Protein AF-A0A315A2B3-F1 (afdb_monomer_lite)

Structure (mmCIF, N/CA/C/O backbone):
data_AF-A0A315A2B3-F1
#
_entry.id   AF-A0A315A2B3-F1
#
loop_
_atom_site.group_PDB
_atom_site.id
_atom_site.type_symbol
_atom_site.label_atom_id
_atom_site.label_alt_id
_atom_site.label_comp_id
_atom_site.label_asym_id
_atom_site.label_entity_id
_atom_site.label_seq_id
_atom_site.pdbx_PDB_ins_code
_atom_site.Cartn_x
_atom_site.Cartn_y
_atom_site.Cartn_z
_atom_site.occupancy
_atom_site.B_iso_or_equiv
_atom_site.auth_seq_id
_atom_site.auth_comp_id
_atom_site.auth_asym_id
_atom_site.auth_atom_id
_atom_site.pdbx_PDB_model_num
ATOM 1 N N . MET A 1 1 ? -5.021 4.510 18.903 1.00 95.44 1 MET A N 1
ATOM 2 C CA . MET A 1 1 ? -5.046 4.986 17.506 1.00 95.44 1 MET A CA 1
ATOM 3 C C . MET A 1 1 ? -4.823 3.877 16.480 1.00 95.44 1 MET A C 1
ATOM 5 O O . MET A 1 1 ? -5.734 3.640 15.708 1.00 95.44 1 MET A O 1
ATOM 9 N N . GLY A 1 2 ? -3.698 3.144 16.467 1.00 96.75 2 GLY A N 1
ATOM 10 C CA . GLY A 1 2 ? -3.458 2.101 15.443 1.00 96.75 2 GLY A CA 1
ATOM 11 C C . GLY A 1 2 ? -4.586 1.063 15.303 1.00 96.75 2 GLY A C 1
ATOM 12 O O . GLY A 1 2 ? -5.066 0.828 14.201 1.00 96.75 2 GLY A O 1
ATOM 13 N N . LYS A 1 3 ? -5.098 0.528 16.422 1.00 97.50 3 LYS A N 1
ATOM 14 C CA . LYS A 1 3 ? -6.270 -0.370 16.421 1.00 97.50 3 LYS A CA 1
ATOM 15 C C . LYS A 1 3 ? -7.519 0.284 15.813 1.00 97.50 3 LYS A C 1
ATOM 17 O O . LYS A 1 3 ? -8.198 -0.330 15.008 1.00 97.50 3 LYS A O 1
ATOM 22 N N . THR A 1 4 ? -7.767 1.552 16.125 1.00 98.31 4 THR A N 1
ATOM 23 C CA . THR A 1 4 ? -8.877 2.326 15.553 1.00 98.31 4 THR A CA 1
ATOM 24 C C . THR A 1 4 ? -8.781 2.421 14.027 1.00 98.31 4 THR A C 1
ATOM 26 O O . THR A 1 4 ? -9.793 2.292 13.346 1.00 98.31 4 THR A O 1
ATOM 29 N N . LEU A 1 5 ? -7.576 2.603 13.471 1.00 98.50 5 LEU A N 1
ATOM 30 C CA . LEU A 1 5 ? -7.362 2.598 12.017 1.00 98.50 5 LEU A CA 1
ATOM 31 C C . LEU A 1 5 ? -7.690 1.227 11.407 1.00 98.50 5 LEU A C 1
ATOM 33 O O . LEU A 1 5 ? -8.348 1.158 10.370 1.00 98.50 5 LEU A O 1
ATOM 37 N N . VAL A 1 6 ? -7.284 0.140 12.073 1.00 98.62 6 VAL A N 1
ATOM 38 C CA . VAL A 1 6 ? -7.628 -1.233 11.668 1.00 98.62 6 VAL A CA 1
ATOM 39 C C . VAL A 1 6 ? -9.139 -1.427 11.668 1.00 98.62 6 VAL A C 1
ATOM 41 O O . VAL A 1 6 ? -9.691 -1.866 10.662 1.00 98.62 6 VAL A O 1
ATOM 44 N N . ASP A 1 7 ? -9.819 -1.049 12.749 1.00 98.44 7 ASP A N 1
ATOM 45 C CA . ASP A 1 7 ? -11.271 -1.185 12.869 1.00 98.44 7 ASP A CA 1
ATOM 46 C C . ASP A 1 7 ? -11.988 -0.402 11.757 1.00 98.44 7 ASP A C 1
ATOM 48 O O . ASP A 1 7 ? -12.914 -0.913 11.130 1.00 98.44 7 ASP A O 1
ATOM 52 N N . ARG A 1 8 ? -11.509 0.801 11.414 1.00 98.44 8 ARG A N 1
ATOM 53 C CA . ARG A 1 8 ? -12.038 1.590 10.288 1.00 98.44 8 ARG A CA 1
ATOM 54 C C . ARG A 1 8 ? -11.830 0.924 8.935 1.00 98.44 8 ARG A C 1
ATOM 56 O O . ARG A 1 8 ? -12.748 0.943 8.118 1.00 98.44 8 ARG A O 1
ATOM 63 N N . MET A 1 9 ? -10.679 0.301 8.699 1.00 98.38 9 MET A N 1
ATOM 64 C CA . MET A 1 9 ? -10.471 -0.505 7.492 1.00 98.38 9 MET A CA 1
ATOM 65 C C . MET A 1 9 ? -11.425 -1.704 7.449 1.00 98.38 9 MET A C 1
ATOM 67 O O . MET A 1 9 ? -12.025 -1.970 6.409 1.00 98.38 9 MET A O 1
ATOM 71 N N . ARG A 1 10 ? -11.635 -2.374 8.588 1.00 97.88 10 ARG A N 1
ATOM 72 C CA . ARG A 1 10 ? -12.549 -3.521 8.717 1.00 97.88 10 ARG A CA 1
ATOM 73 C C . ARG A 1 10 ? -14.023 -3.146 8.546 1.00 97.88 10 ARG A C 1
ATOM 75 O O . ARG A 1 10 ? -14.790 -3.951 8.028 1.00 97.88 10 ARG A O 1
ATOM 82 N N . MET A 1 11 ? -14.414 -1.926 8.915 1.00 97.69 11 MET A N 1
ATOM 83 C CA . MET A 1 11 ? -15.755 -1.395 8.636 1.00 97.69 11 MET A CA 1
ATOM 84 C C . MET A 1 11 ? -15.996 -1.161 7.143 1.00 97.69 11 MET A C 1
ATOM 86 O O . MET A 1 11 ? -17.133 -1.252 6.690 1.00 97.69 11 MET A O 1
ATOM 90 N N . LYS A 1 12 ? -14.944 -0.858 6.373 1.00 96.94 12 LYS A N 1
ATOM 91 C CA . LYS A 1 12 ? -15.052 -0.687 4.920 1.00 96.94 12 LYS A CA 1
ATOM 92 C C . LYS A 1 12 ? -15.105 -2.029 4.190 1.00 96.94 12 LYS A C 1
ATOM 94 O O . LYS A 1 12 ? -15.864 -2.168 3.240 1.00 96.94 12 LYS A O 1
ATOM 99 N N . SER A 1 13 ? -14.320 -3.009 4.634 1.00 96.25 13 SER A N 1
ATOM 100 C CA . SER A 1 13 ? -14.339 -4.365 4.084 1.00 96.25 13 SER A CA 1
ATOM 101 C C . SER A 1 13 ? -13.890 -5.398 5.107 1.00 96.25 13 SER A C 1
ATOM 103 O O . SER A 1 13 ? -12.933 -5.184 5.853 1.00 96.25 13 SER A O 1
ATOM 105 N N . LYS A 1 14 ? -14.520 -6.580 5.064 1.00 92.25 14 LYS A N 1
ATOM 106 C CA . LYS A 1 14 ? -14.113 -7.739 5.869 1.00 92.25 14 LYS A CA 1
ATOM 107 C C . LYS A 1 14 ? -12.637 -8.078 5.664 1.00 92.25 14 LYS A C 1
ATOM 109 O O . LYS A 1 14 ? -11.975 -8.415 6.642 1.00 92.25 14 LYS A O 1
ATOM 114 N N . HIS A 1 15 ? -12.133 -7.956 4.433 1.00 92.56 15 HIS A N 1
ATOM 115 C CA . HIS A 1 15 ? -10.738 -8.214 4.072 1.00 92.56 15 HIS A CA 1
ATOM 116 C C . HIS A 1 15 ? -10.098 -6.997 3.395 1.00 92.56 15 HIS A C 1
ATOM 118 O O . HIS A 1 15 ? -10.711 -6.361 2.535 1.00 92.56 15 HIS A O 1
ATOM 124 N N . PHE A 1 16 ? -8.859 -6.677 3.761 1.00 97.19 16 PHE A N 1
ATOM 125 C CA . PHE A 1 16 ? -8.099 -5.582 3.170 1.00 97.19 16 PHE A CA 1
ATOM 126 C C . PHE A 1 16 ? -6.609 -5.914 3.078 1.00 97.19 16 PHE A C 1
ATOM 128 O O . PHE A 1 16 ? -6.062 -6.748 3.809 1.00 97.19 16 PHE A O 1
ATOM 135 N N . ILE A 1 17 ? -5.949 -5.220 2.161 1.00 97.12 17 ILE A N 1
ATOM 136 C CA . ILE A 1 17 ? -4.525 -5.359 1.887 1.00 97.12 17 ILE A CA 1
ATOM 137 C C . ILE A 1 17 ? -3.795 -4.142 2.434 1.00 97.12 17 ILE A C 1
ATOM 139 O O . ILE A 1 17 ? -4.262 -3.022 2.248 1.00 97.12 17 ILE A O 1
ATOM 143 N N . ALA A 1 18 ? -2.642 -4.346 3.068 1.00 98.38 18 ALA A N 1
ATOM 144 C CA . ALA A 1 18 ? -1.745 -3.257 3.435 1.00 98.38 18 ALA A CA 1
ATOM 145 C C . ALA A 1 18 ? -0.481 -3.271 2.572 1.00 98.38 18 ALA A C 1
ATOM 147 O O . ALA A 1 18 ? 0.241 -4.266 2.514 1.00 98.38 18 ALA A O 1
ATOM 148 N N . LEU A 1 19 ? -0.196 -2.142 1.934 1.00 98.19 19 LEU A N 1
ATOM 149 C CA . LEU A 1 19 ? 1.011 -1.883 1.167 1.00 98.19 19 LEU A CA 1
ATOM 150 C C . LEU A 1 19 ? 1.902 -0.911 1.940 1.00 98.19 19 LEU A C 1
ATOM 152 O O . LEU A 1 19 ? 1.549 0.250 2.114 1.00 98.19 19 LEU A O 1
ATOM 156 N N . HIS A 1 20 ? 3.086 -1.359 2.342 1.00 97.44 20 HIS A N 1
ATOM 157 C CA . HIS A 1 20 ? 4.167 -0.469 2.745 1.00 97.44 20 HIS A CA 1
ATOM 158 C C . HIS A 1 20 ? 4.903 0.027 1.497 1.0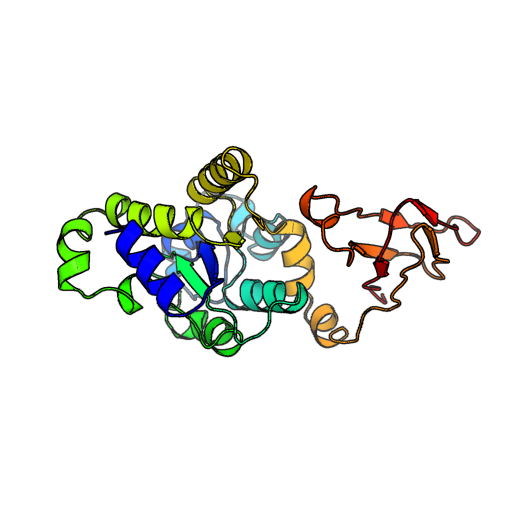0 97.44 20 HIS A C 1
ATOM 160 O O . HIS A 1 20 ? 5.692 -0.706 0.883 1.00 97.44 20 HIS A O 1
ATOM 166 N N . LEU A 1 21 ? 4.600 1.264 1.113 1.00 96.19 21 LEU A N 1
ATOM 167 C CA . LEU A 1 21 ? 5.145 1.937 -0.056 1.00 96.19 21 LEU A CA 1
ATOM 168 C C . LEU A 1 21 ? 6.291 2.853 0.385 1.00 96.19 21 LEU A C 1
ATOM 170 O O . LEU A 1 21 ? 6.084 4.005 0.755 1.00 96.19 21 LEU A O 1
ATOM 174 N N . ARG A 1 22 ? 7.514 2.324 0.319 1.00 92.81 22 ARG A N 1
ATOM 175 C CA . ARG A 1 22 ? 8.744 3.092 0.495 1.00 92.81 22 ARG A CA 1
ATOM 176 C C . ARG A 1 22 ? 9.161 3.681 -0.853 1.00 92.81 22 ARG A C 1
ATOM 178 O O . ARG A 1 22 ? 9.871 3.034 -1.627 1.00 92.81 22 ARG A O 1
ATOM 185 N N . PHE A 1 23 ? 8.639 4.859 -1.160 1.00 92.06 23 PHE A N 1
ATOM 186 C CA . PHE A 1 23 ? 8.918 5.606 -2.389 1.00 92.06 23 PHE A CA 1
ATOM 187 C C . PHE A 1 23 ? 9.119 7.098 -2.083 1.00 92.06 23 PHE A C 1
ATOM 189 O O . PHE A 1 23 ? 8.664 7.969 -2.814 1.00 92.06 23 PHE A O 1
ATOM 196 N N . GLU A 1 24 ? 9.749 7.392 -0.949 1.00 90.00 24 GLU A N 1
ATOM 197 C CA . GLU A 1 24 ? 10.039 8.743 -0.478 1.00 90.00 24 GLU A CA 1
ATOM 198 C C . GLU A 1 24 ? 11.334 9.302 -1.104 1.00 90.00 24 GLU A C 1
ATOM 200 O O . GLU A 1 24 ? 12.243 8.528 -1.439 1.00 90.00 24 GLU A O 1
ATOM 205 N N . PRO A 1 25 ? 11.464 10.637 -1.250 1.00 85.06 25 PRO A N 1
ATOM 206 C CA . PRO A 1 25 ? 12.627 11.260 -1.884 1.00 85.06 25 PRO A CA 1
ATOM 207 C C . PRO A 1 25 ? 13.975 10.891 -1.248 1.00 85.06 25 PRO A C 1
ATOM 209 O O . PRO A 1 25 ? 14.963 10.736 -1.962 1.00 85.06 25 PRO A O 1
ATOM 212 N N . ASP A 1 26 ? 14.024 10.736 0.079 1.00 82.25 26 ASP A N 1
ATOM 213 C CA . ASP A 1 26 ? 15.232 10.323 0.803 1.00 82.25 26 ASP A CA 1
ATOM 214 C C . ASP A 1 26 ? 15.672 8.922 0.369 1.00 82.25 26 ASP A C 1
ATOM 216 O O . ASP A 1 26 ? 16.829 8.715 0.013 1.00 82.25 26 ASP A O 1
ATOM 220 N N . MET A 1 27 ? 14.737 7.971 0.320 1.00 83.25 27 MET A N 1
ATOM 221 C CA . MET A 1 27 ? 15.006 6.608 -0.124 1.00 83.25 27 MET A CA 1
ATOM 222 C C . MET A 1 27 ? 15.552 6.614 -1.555 1.00 83.25 27 MET A C 1
ATOM 224 O O . MET A 1 27 ? 16.582 5.997 -1.831 1.00 83.25 27 MET A O 1
ATOM 228 N N . LEU A 1 28 ? 14.886 7.327 -2.467 1.00 82.38 28 LEU A N 1
ATOM 229 C CA . LEU A 1 28 ? 15.294 7.364 -3.871 1.00 82.38 28 LEU A CA 1
ATOM 230 C C . LEU A 1 28 ? 16.713 7.922 -4.028 1.00 82.38 28 LEU A C 1
ATOM 232 O O . LEU A 1 28 ? 17.537 7.285 -4.689 1.00 82.38 28 LEU A O 1
ATOM 236 N N . ALA A 1 29 ? 17.029 9.008 -3.320 1.00 78.69 29 ALA A N 1
ATOM 237 C CA . ALA A 1 29 ? 18.363 9.602 -3.290 1.00 78.69 29 ALA A CA 1
ATOM 238 C C . ALA A 1 29 ? 19.443 8.642 -2.749 1.00 78.69 29 ALA A C 1
ATOM 240 O O . ALA A 1 29 ? 20.535 8.569 -3.311 1.00 78.69 29 ALA A O 1
ATOM 241 N N . PHE A 1 30 ? 19.146 7.858 -1.703 1.00 74.81 30 PHE A N 1
ATOM 242 C CA . PHE A 1 30 ? 20.074 6.843 -1.176 1.00 74.81 30 PHE A CA 1
ATOM 243 C C . PHE A 1 30 ? 20.252 5.642 -2.107 1.00 74.81 30 PHE A C 1
ATOM 245 O O . PHE A 1 30 ? 21.312 5.020 -2.122 1.00 74.81 30 PHE A O 1
ATOM 252 N N . SER A 1 31 ? 19.212 5.279 -2.854 1.00 73.25 31 SER A N 1
ATOM 253 C CA . SER A 1 31 ? 19.250 4.108 -3.729 1.00 73.25 31 SER A CA 1
ATOM 254 C C . SER A 1 31 ? 20.009 4.340 -5.036 1.00 73.25 31 SER A C 1
ATOM 256 O O . SER A 1 31 ? 20.425 3.360 -5.646 1.00 73.25 31 SER A O 1
ATOM 258 N N . GLY A 1 32 ? 20.205 5.597 -5.457 1.00 72.56 32 GLY A N 1
ATOM 259 C CA . GLY A 1 32 ? 20.800 5.936 -6.758 1.00 72.56 32 GLY A CA 1
ATOM 260 C C . GLY A 1 32 ? 19.886 5.610 -7.946 1.00 72.56 32 GLY A C 1
ATOM 261 O O . GLY A 1 32 ? 20.358 5.406 -9.062 1.00 72.56 32 GLY A O 1
ATOM 262 N N . CYS A 1 33 ? 18.580 5.493 -7.699 1.00 76.50 33 CYS A N 1
ATOM 263 C CA . CYS A 1 33 ? 17.586 5.160 -8.711 1.00 76.50 33 CYS A CA 1
ATOM 264 C C . CYS A 1 33 ? 17.006 6.425 -9.336 1.00 76.50 33 CYS A C 1
ATOM 266 O O . CYS A 1 33 ? 16.528 7.303 -8.619 1.00 76.50 33 CYS A O 1
ATOM 268 N N . ASP A 1 34 ? 16.988 6.477 -10.667 1.00 75.25 34 ASP A N 1
ATOM 269 C CA . ASP A 1 34 ? 16.324 7.539 -11.417 1.00 75.25 34 ASP A CA 1
ATOM 270 C C . ASP A 1 34 ? 14.953 7.057 -11.904 1.00 75.25 34 ASP A C 1
ATOM 272 O O . ASP A 1 34 ? 14.828 5.996 -12.518 1.00 75.25 34 ASP A O 1
ATOM 276 N N . PHE A 1 35 ? 13.925 7.839 -11.592 1.00 74.31 35 PHE A N 1
ATOM 277 C CA . PHE A 1 35 ? 12.532 7.600 -11.962 1.00 74.31 35 PHE A CA 1
ATOM 278 C C . PHE A 1 35 ? 11.953 8.766 -12.780 1.00 74.31 35 PHE A C 1
ATOM 280 O O . PHE A 1 35 ? 10.749 9.002 -12.752 1.00 74.31 35 PHE A O 1
ATOM 287 N N . GLY A 1 36 ? 12.804 9.507 -13.501 1.00 63.47 36 GLY A N 1
ATOM 288 C CA . GLY A 1 36 ? 12.380 10.626 -14.354 1.00 63.47 36 GLY A CA 1
ATOM 289 C C . GLY A 1 36 ? 12.214 11.937 -13.587 1.00 63.47 36 GLY A C 1
ATOM 290 O O . GLY A 1 36 ? 11.436 12.801 -13.979 1.00 63.47 36 GLY A O 1
ATOM 291 N N . GLY A 1 37 ? 12.937 12.078 -12.476 1.00 57.09 37 GLY A N 1
ATOM 292 C CA . GLY A 1 37 ? 12.695 13.112 -11.477 1.00 57.09 37 GLY A CA 1
ATOM 293 C C . GLY A 1 37 ? 13.391 14.462 -11.658 1.00 57.09 37 GLY A C 1
ATOM 294 O O . GLY A 1 37 ? 13.248 15.357 -10.818 1.00 57.09 37 GLY A O 1
ATOM 295 N N . GLY A 1 38 ? 14.176 14.602 -12.726 1.00 54.72 38 GLY A N 1
ATOM 296 C CA . GLY A 1 38 ? 14.970 15.798 -13.010 1.00 54.72 38 GLY A CA 1
ATOM 297 C C . GLY A 1 38 ? 16.143 16.029 -12.041 1.00 54.72 38 GLY A C 1
ATOM 298 O O . GLY A 1 38 ? 16.549 15.151 -11.279 1.00 54.72 38 GLY A O 1
ATOM 299 N N . GLU A 1 39 ? 16.712 17.240 -12.076 1.00 48.06 39 GLU A N 1
ATOM 300 C CA . GLU A 1 39 ? 17.921 17.630 -11.322 1.00 48.06 39 GLU A CA 1
ATOM 301 C C . GLU A 1 39 ? 17.755 17.601 -9.791 1.00 48.06 39 GLU A C 1
ATOM 303 O O . GLU A 1 39 ? 18.732 17.404 -9.073 1.00 48.06 39 GLU A O 1
ATOM 308 N N . LYS A 1 40 ? 16.519 17.688 -9.278 1.00 48.09 40 LYS A N 1
ATOM 309 C CA . LYS A 1 40 ? 16.226 17.720 -7.831 1.00 48.09 40 LYS A CA 1
ATOM 310 C C . LYS A 1 40 ? 16.620 16.442 -7.079 1.00 48.09 40 LYS A C 1
ATOM 312 O O . LYS A 1 40 ? 16.874 16.501 -5.878 1.00 48.09 40 LYS A O 1
ATOM 317 N N . ILE A 1 41 ? 16.650 15.287 -7.752 1.00 51.03 41 ILE A N 1
ATOM 318 C CA . ILE A 1 41 ? 17.166 14.043 -7.152 1.00 51.03 41 ILE A CA 1
ATOM 319 C C . ILE A 1 41 ? 18.693 14.005 -7.257 1.00 51.03 41 ILE A C 1
ATOM 321 O O . ILE A 1 41 ? 19.352 13.577 -6.311 1.00 51.03 41 ILE A O 1
ATOM 325 N N . LYS A 1 42 ? 19.265 14.497 -8.366 1.00 50.66 42 LYS A N 1
ATOM 326 C CA . LYS A 1 42 ? 20.717 14.493 -8.608 1.00 50.66 42 LYS A CA 1
ATOM 327 C C . LYS A 1 42 ? 21.477 15.266 -7.531 1.00 50.66 42 LYS A C 1
ATOM 329 O O . LYS A 1 42 ? 22.467 14.758 -7.030 1.00 50.66 42 LYS A O 1
ATOM 334 N N . GLU A 1 43 ? 20.951 16.410 -7.097 1.00 46.03 43 GLU A N 1
ATOM 335 C CA . GLU A 1 43 ? 21.567 17.262 -6.065 1.00 46.03 43 GLU A CA 1
ATOM 336 C C . GLU A 1 43 ? 21.593 16.622 -4.661 1.00 46.03 43 GLU A C 1
ATOM 338 O O . GLU A 1 43 ? 22.425 16.966 -3.827 1.00 46.03 43 GLU A O 1
ATOM 343 N N . ARG A 1 44 ? 20.701 15.657 -4.383 1.00 48.69 44 ARG A N 1
ATOM 344 C CA . ARG A 1 44 ? 20.650 14.919 -3.101 1.00 48.69 44 ARG A CA 1
ATOM 345 C C . ARG A 1 44 ? 21.205 13.499 -3.199 1.00 48.69 44 ARG A C 1
ATOM 347 O O . ARG A 1 44 ? 21.242 12.793 -2.191 1.00 48.69 44 ARG A O 1
ATOM 354 N N . THR A 1 45 ? 21.586 13.065 -4.398 1.00 52.16 45 THR A N 1
ATOM 355 C CA . THR A 1 45 ? 22.193 11.753 -4.618 1.00 52.16 45 THR A CA 1
ATOM 356 C C . THR A 1 45 ? 23.604 11.804 -4.054 1.00 52.16 45 THR A C 1
ATOM 358 O O . THR A 1 45 ? 24.379 12.689 -4.399 1.00 52.16 45 THR A O 1
ATOM 361 N N . TRP A 1 46 ? 23.944 10.877 -3.162 1.00 47.03 46 TRP A N 1
ATOM 362 C CA . TRP A 1 46 ? 25.287 10.823 -2.591 1.00 47.03 46 TRP A CA 1
ATOM 363 C C . TRP A 1 46 ? 26.307 10.574 -3.711 1.00 47.03 46 TRP A C 1
ATOM 365 O O . TRP A 1 46 ? 26.335 9.487 -4.289 1.00 47.03 46 TRP A O 1
ATOM 375 N N . GLU A 1 47 ? 27.151 11.573 -3.984 1.00 42.59 47 GLU A N 1
ATOM 376 C CA . GLU A 1 47 ? 28.158 11.623 -5.063 1.00 42.59 47 GLU A CA 1
ATOM 377 C C . GLU A 1 47 ? 29.223 10.504 -5.016 1.00 42.59 47 GLU A C 1
ATOM 379 O O . GLU A 1 47 ? 30.056 10.406 -5.909 1.00 42.59 47 GLU A O 1
ATOM 384 N N . ASN A 1 48 ? 29.191 9.609 -4.023 1.00 42.00 48 ASN A N 1
ATOM 385 C CA . ASN A 1 48 ? 30.283 8.676 -3.728 1.00 42.00 48 ASN A CA 1
ATOM 386 C C . ASN A 1 48 ? 29.950 7.189 -3.928 1.00 42.00 48 ASN A C 1
ATOM 388 O O . ASN A 1 48 ? 30.508 6.338 -3.236 1.00 42.00 48 ASN A O 1
ATOM 392 N N . SER A 1 49 ? 29.080 6.828 -4.873 1.00 45.47 49 SER A N 1
ATOM 393 C CA . SER A 1 49 ? 29.055 5.439 -5.353 1.00 45.47 49 SER A CA 1
ATOM 394 C C . SER A 1 49 ? 29.346 5.395 -6.846 1.00 45.47 49 SER A C 1
ATOM 396 O O . SER A 1 49 ? 28.590 5.932 -7.649 1.00 45.47 49 SER A O 1
ATOM 398 N N . GLU A 1 50 ? 30.418 4.704 -7.238 1.00 47.06 50 GLU A N 1
ATOM 399 C CA . GLU A 1 50 ? 30.757 4.397 -8.640 1.00 47.06 50 GLU A CA 1
ATOM 400 C C . GLU A 1 50 ? 29.588 3.716 -9.400 1.00 47.06 50 GLU A C 1
ATOM 402 O O . GLU A 1 50 ? 29.569 3.643 -10.627 1.00 47.06 50 GLU A O 1
ATOM 407 N N . GLU A 1 51 ? 28.569 3.241 -8.675 1.00 47.69 51 GLU A N 1
ATOM 408 C CA . GLU A 1 51 ? 27.336 2.640 -9.187 1.00 47.69 51 GLU A CA 1
ATOM 409 C C . GLU A 1 51 ? 26.239 3.655 -9.571 1.00 47.69 51 GLU A C 1
ATOM 411 O O . GLU A 1 51 ? 25.365 3.301 -10.365 1.00 47.69 51 GLU A O 1
ATOM 416 N N . ALA A 1 52 ? 26.300 4.908 -9.100 1.00 50.75 52 ALA A N 1
ATOM 417 C CA . ALA A 1 52 ? 25.362 5.980 -9.472 1.00 50.75 52 ALA A CA 1
ATOM 418 C C . ALA A 1 52 ? 25.501 6.425 -10.942 1.00 50.75 52 ALA A C 1
ATOM 420 O O . ALA A 1 52 ? 24.612 7.073 -11.488 1.00 50.75 52 ALA A O 1
ATOM 421 N N . SER A 1 53 ? 26.590 6.032 -11.613 1.00 56.19 53 SER A N 1
ATOM 422 C CA . SER A 1 53 ? 26.839 6.341 -13.026 1.00 56.19 53 SER A CA 1
ATOM 423 C C . SER A 1 53 ? 25.874 5.615 -13.986 1.00 56.19 53 SER A C 1
ATOM 425 O O . SER A 1 53 ? 25.749 6.001 -15.146 1.00 56.19 53 SER A O 1
ATOM 427 N N . ASN A 1 54 ? 25.154 4.577 -13.527 1.00 68.19 54 ASN A N 1
ATOM 428 C CA . ASN A 1 54 ? 24.183 3.849 -14.350 1.00 68.19 54 ASN A CA 1
ATOM 429 C C . ASN A 1 54 ? 22.917 3.453 -13.551 1.00 68.19 54 ASN A C 1
ATOM 431 O O . ASN A 1 54 ? 22.859 2.348 -12.995 1.00 68.19 54 ASN A O 1
ATOM 435 N N . PRO A 1 55 ? 21.877 4.310 -13.527 1.00 68.88 55 PRO A N 1
ATOM 436 C CA . PRO A 1 55 ? 20.615 4.056 -12.820 1.00 68.88 55 PRO A CA 1
ATOM 437 C C . PRO A 1 55 ? 19.930 2.743 -13.237 1.00 68.88 55 PRO A C 1
ATOM 439 O O . PRO A 1 55 ? 19.407 1.998 -12.403 1.00 68.88 55 PRO A O 1
ATOM 442 N N . ASP A 1 56 ? 20.025 2.383 -14.518 1.00 71.44 56 ASP A N 1
ATOM 443 C CA . ASP A 1 56 ? 19.499 1.124 -15.049 1.00 71.44 56 ASP A CA 1
ATOM 444 C C . ASP A 1 56 ? 20.218 -0.092 -14.465 1.00 71.44 56 ASP A C 1
ATOM 446 O O . ASP A 1 56 ? 19.615 -1.139 -14.210 1.00 71.44 56 ASP A O 1
ATOM 450 N N . LYS A 1 57 ? 21.530 0.011 -14.228 1.00 74.06 57 LYS A N 1
ATOM 451 C CA . LYS A 1 57 ? 22.297 -1.040 -13.551 1.00 74.06 57 LYS A CA 1
ATOM 452 C C . LYS A 1 57 ? 21.782 -1.220 -12.126 1.00 74.06 57 LYS A C 1
ATOM 454 O O . LYS A 1 57 ? 21.493 -2.356 -11.753 1.00 74.06 57 LYS A O 1
ATOM 459 N N . VAL A 1 58 ? 21.605 -0.148 -11.359 1.00 74.94 58 VAL A N 1
ATOM 460 C CA . VAL A 1 58 ? 21.082 -0.196 -9.979 1.00 74.94 58 VAL A CA 1
ATOM 461 C C . VAL A 1 58 ? 19.705 -0.869 -9.934 1.00 74.94 58 VAL A C 1
ATOM 463 O O . VAL A 1 58 ? 19.466 -1.787 -9.136 1.00 74.94 58 VAL A O 1
ATOM 466 N N . ARG A 1 59 ? 18.826 -0.490 -10.865 1.00 77.94 59 ARG A N 1
ATOM 467 C CA . ARG A 1 59 ? 17.484 -1.057 -11.028 1.00 77.94 59 ARG A CA 1
ATOM 468 C C . ARG A 1 59 ? 17.509 -2.545 -11.378 1.00 77.94 59 ARG A C 1
ATOM 470 O O . ARG A 1 59 ? 16.839 -3.344 -10.717 1.00 77.94 59 ARG A O 1
ATOM 477 N N . ARG A 1 60 ? 18.353 -2.963 -12.325 1.00 76.31 60 ARG A N 1
ATOM 478 C CA . ARG A 1 60 ? 18.559 -4.383 -12.689 1.00 76.31 60 ARG A CA 1
ATOM 479 C C . ARG A 1 60 ? 19.162 -5.232 -11.576 1.00 76.31 60 ARG A C 1
ATOM 481 O O . ARG A 1 60 ? 18.991 -6.445 -11.591 1.00 76.31 60 ARG A O 1
ATOM 488 N N . HIS A 1 61 ? 19.851 -4.631 -10.607 1.00 76.62 61 HIS A N 1
ATOM 489 C CA . HIS A 1 61 ? 20.348 -5.339 -9.422 1.00 76.62 61 HIS A CA 1
ATOM 490 C C . HIS A 1 61 ? 19.291 -5.461 -8.314 1.00 76.62 61 HIS A C 1
ATOM 492 O O . HIS A 1 61 ? 19.546 -6.114 -7.303 1.00 76.62 61 HIS A O 1
ATOM 498 N N . GLY A 1 62 ? 18.094 -4.893 -8.510 1.00 74.44 62 GLY A N 1
ATOM 499 C CA . GLY A 1 62 ? 16.992 -4.959 -7.552 1.00 74.44 62 GLY A CA 1
ATOM 500 C C . GLY A 1 62 ? 17.190 -4.068 -6.328 1.00 74.44 62 GLY A C 1
ATOM 501 O O . GLY A 1 62 ? 16.592 -4.340 -5.290 1.00 74.44 62 GLY A O 1
ATOM 502 N N . ARG A 1 63 ? 18.045 -3.041 -6.430 1.00 80.50 63 ARG A N 1
ATOM 503 C CA . ARG A 1 63 ? 18.240 -2.049 -5.361 1.00 80.50 63 ARG A CA 1
ATOM 504 C C . ARG A 1 63 ? 17.146 -0.983 -5.350 1.00 80.50 63 ARG A C 1
ATOM 506 O O . ARG A 1 63 ? 16.875 -0.408 -4.303 1.00 80.50 63 ARG A O 1
ATOM 513 N N . CYS A 1 64 ? 16.512 -0.754 -6.498 1.00 84.25 64 CYS A N 1
ATOM 514 C CA . CYS A 1 64 ? 15.405 0.182 -6.604 1.00 84.25 64 CYS A CA 1
ATOM 515 C C . CYS A 1 64 ? 14.105 -0.415 -6.060 1.00 84.25 64 CYS A C 1
ATOM 517 O O . CYS A 1 64 ? 13.817 -1.588 -6.322 1.00 84.25 64 CYS A O 1
ATOM 519 N N . PRO A 1 65 ? 13.287 0.390 -5.366 1.00 89.56 65 PRO A N 1
ATOM 520 C CA . PRO A 1 65 ? 11.924 0.013 -5.044 1.00 89.56 65 PRO A CA 1
ATOM 521 C C . PRO A 1 65 ? 11.112 -0.116 -6.338 1.00 89.56 65 PRO A C 1
ATOM 523 O O . PRO A 1 65 ? 11.432 0.497 -7.362 1.00 89.56 65 PRO A O 1
ATOM 526 N N . LEU A 1 66 ? 10.029 -0.885 -6.282 1.00 88.12 66 LEU A N 1
ATOM 527 C CA . LEU A 1 66 ? 9.010 -0.814 -7.329 1.00 88.12 66 LEU A CA 1
ATOM 528 C C . LEU A 1 66 ? 8.252 0.517 -7.232 1.00 88.12 66 LEU A C 1
ATOM 530 O O . LEU A 1 66 ? 7.978 0.987 -6.118 1.00 88.12 66 LEU A O 1
ATOM 534 N N . THR A 1 67 ? 7.894 1.093 -8.381 1.00 90.00 67 THR A N 1
ATOM 535 C CA . THR A 1 67 ? 7.014 2.273 -8.436 1.00 90.00 67 THR A CA 1
ATOM 536 C C . THR A 1 67 ? 5.595 1.909 -7.985 1.00 90.00 67 THR A C 1
ATOM 538 O O . THR A 1 67 ? 5.222 0.730 -8.010 1.00 90.00 67 THR A O 1
ATOM 541 N N . PRO A 1 68 ? 4.756 2.886 -7.590 1.00 93.19 68 PRO A N 1
ATOM 542 C CA . PRO A 1 68 ? 3.354 2.608 -7.272 1.00 93.19 68 PRO A CA 1
ATOM 543 C C . PRO A 1 68 ? 2.603 1.915 -8.416 1.00 93.19 68 PRO A C 1
ATOM 545 O O . PRO A 1 68 ? 1.825 0.995 -8.166 1.00 93.19 68 PRO A O 1
ATOM 548 N N . GLU A 1 69 ? 2.875 2.295 -9.667 1.00 86.88 69 GLU A N 1
ATOM 549 C CA . GLU A 1 69 ? 2.308 1.640 -10.849 1.00 86.88 69 GLU A CA 1
ATOM 550 C C . GLU A 1 69 ? 2.727 0.169 -10.947 1.00 86.88 69 GLU A C 1
ATOM 552 O O . GLU A 1 69 ? 1.881 -0.711 -11.087 1.00 86.88 69 GLU A O 1
ATOM 557 N N . GLU A 1 70 ? 4.019 -0.122 -10.802 1.00 85.88 70 GLU A N 1
ATOM 558 C CA . GLU A 1 70 ? 4.563 -1.483 -10.878 1.00 85.88 70 GLU A CA 1
ATOM 559 C C . GLU A 1 70 ? 4.018 -2.392 -9.780 1.00 85.88 70 GLU A C 1
ATOM 561 O O . GLU A 1 70 ? 3.703 -3.560 -10.024 1.00 85.88 70 GLU A O 1
ATOM 566 N N . VAL A 1 71 ? 3.861 -1.853 -8.568 1.00 89.62 71 VAL A N 1
ATOM 567 C CA . VAL A 1 71 ? 3.189 -2.556 -7.470 1.00 89.62 71 VAL A CA 1
ATOM 568 C C . VAL A 1 71 ? 1.738 -2.842 -7.841 1.00 89.62 71 VAL A C 1
ATOM 570 O O . VAL A 1 71 ? 1.274 -3.967 -7.652 1.00 89.62 71 VAL A O 1
ATOM 573 N N . GLY A 1 72 ? 1.029 -1.859 -8.396 1.00 84.94 72 GLY A N 1
ATOM 574 C CA . GLY A 1 72 ? -0.351 -2.029 -8.831 1.00 84.94 72 GLY A CA 1
ATOM 575 C C . GLY A 1 72 ? -0.493 -3.123 -9.892 1.00 84.94 72 GLY A C 1
ATOM 576 O O . GLY A 1 72 ? -1.313 -4.030 -9.741 1.00 84.94 72 GLY A O 1
ATOM 577 N N . LEU A 1 73 ? 0.350 -3.099 -10.925 1.00 80.94 73 LEU A N 1
ATOM 578 C CA . LEU A 1 73 ? 0.385 -4.113 -11.982 1.00 80.94 73 LEU A CA 1
ATOM 579 C C . LEU A 1 73 ? 0.699 -5.506 -11.429 1.00 80.94 73 LEU A C 1
ATOM 581 O O . LEU A 1 73 ? 0.036 -6.476 -11.796 1.00 80.94 73 LEU A O 1
ATOM 585 N N . MET A 1 74 ? 1.655 -5.608 -10.504 1.00 82.69 74 MET A N 1
ATOM 586 C CA . MET A 1 74 ? 1.967 -6.865 -9.823 1.00 82.69 74 MET A CA 1
ATOM 587 C C . MET A 1 74 ? 0.751 -7.403 -9.061 1.00 82.69 74 MET A C 1
ATOM 589 O O . MET A 1 74 ? 0.441 -8.586 -9.169 1.00 82.69 74 MET A O 1
ATOM 593 N N . LEU A 1 75 ? 0.034 -6.559 -8.314 1.00 81.19 75 LEU A N 1
ATOM 594 C CA . LEU A 1 75 ? -1.159 -6.987 -7.577 1.00 81.19 75 LEU A CA 1
ATOM 595 C C . LEU A 1 75 ? -2.266 -7.475 -8.518 1.00 81.19 75 LEU A C 1
ATOM 597 O O . LEU A 1 75 ? -2.875 -8.514 -8.264 1.00 81.19 75 LEU A O 1
ATOM 601 N N . ARG A 1 76 ? -2.480 -6.791 -9.646 1.00 81.81 76 ARG A N 1
ATOM 602 C CA . ARG A 1 76 ? -3.414 -7.250 -10.685 1.00 81.81 76 ARG A CA 1
ATOM 603 C C . ARG A 1 76 ? -2.996 -8.600 -11.269 1.00 81.81 76 ARG A C 1
ATOM 605 O O . ARG A 1 76 ? -3.841 -9.475 -11.423 1.00 81.81 76 ARG A O 1
ATOM 612 N N . ALA A 1 77 ? -1.704 -8.796 -11.534 1.00 74.88 77 ALA A N 1
ATOM 613 C CA . ALA A 1 77 ? -1.164 -10.058 -12.044 1.00 74.88 77 ALA A CA 1
ATOM 614 C C . ALA A 1 77 ? -1.286 -11.220 -11.041 1.00 74.88 77 ALA A C 1
ATOM 616 O O . ALA A 1 77 ? -1.421 -12.370 -11.451 1.00 74.88 77 ALA A O 1
ATOM 617 N N . LEU A 1 78 ? -1.286 -10.930 -9.736 1.00 74.38 78 LEU A N 1
ATOM 618 C CA . LEU A 1 78 ? -1.554 -11.908 -8.674 1.00 74.38 78 LEU A CA 1
ATOM 619 C C . LEU A 1 78 ? -3.049 -12.241 -8.511 1.00 74.38 78 LEU A C 1
ATOM 621 O O . LEU A 1 78 ? -3.391 -13.083 -7.684 1.00 74.38 78 LEU A O 1
ATOM 625 N N . GLY A 1 79 ? -3.932 -11.604 -9.285 1.00 76.25 79 GLY A N 1
ATOM 626 C CA . GLY A 1 79 ? -5.370 -11.871 -9.283 1.00 76.25 79 GLY A CA 1
ATOM 627 C C . GLY A 1 79 ? -6.186 -10.997 -8.330 1.00 76.25 79 GLY A C 1
ATOM 628 O O . GLY A 1 79 ? -7.370 -11.265 -8.139 1.00 76.25 79 GLY A O 1
ATOM 629 N N . PHE A 1 80 ? -5.604 -9.947 -7.738 1.00 80.00 80 PHE A N 1
ATOM 630 C CA . PHE A 1 80 ? -6.375 -9.029 -6.899 1.00 80.00 80 PHE A CA 1
ATOM 631 C C . PHE A 1 80 ? -7.343 -8.181 -7.741 1.00 80.00 80 PHE A C 1
ATOM 633 O O . PHE A 1 80 ? -6.942 -7.459 -8.664 1.00 80.00 80 PHE A O 1
ATOM 640 N N . GLY A 1 81 ? -8.632 -8.269 -7.400 1.00 77.06 81 GLY A N 1
ATOM 641 C CA . GLY A 1 81 ? -9.708 -7.455 -7.970 1.00 77.06 81 GLY A CA 1
ATOM 642 C C . GLY A 1 81 ? -9.508 -5.962 -7.700 1.00 77.06 81 GLY A C 1
ATOM 643 O O . GLY A 1 81 ? -8.739 -5.584 -6.828 1.00 77.06 81 GLY A O 1
ATOM 644 N N . SER A 1 82 ? -10.150 -5.088 -8.474 1.00 84.31 82 SER A N 1
ATOM 645 C CA . SER A 1 82 ? -10.034 -3.628 -8.287 1.00 84.31 82 SER A CA 1
ATOM 646 C C . SER A 1 82 ? -10.897 -3.127 -7.124 1.00 84.31 82 SER A C 1
ATOM 648 O O . SER A 1 82 ? -10.727 -2.015 -6.642 1.00 84.31 82 SER A O 1
ATOM 650 N N . ASP A 1 83 ? -11.834 -3.957 -6.679 1.00 89.06 83 ASP A N 1
ATOM 651 C CA . ASP A 1 83 ? -12.763 -3.740 -5.577 1.00 89.06 83 ASP A CA 1
ATOM 652 C C . ASP A 1 83 ? -12.119 -3.913 -4.191 1.00 89.06 83 ASP A C 1
ATOM 654 O O . ASP A 1 83 ? -12.699 -3.484 -3.193 1.00 89.06 83 ASP A O 1
ATOM 658 N N . ILE A 1 84 ? -10.909 -4.480 -4.101 1.00 91.44 84 ILE A N 1
ATOM 659 C CA . ILE A 1 84 ? -10.230 -4.665 -2.813 1.00 91.44 84 ILE A CA 1
ATOM 660 C C . ILE A 1 84 ? -9.960 -3.329 -2.116 1.00 91.44 84 ILE A C 1
ATOM 662 O O . ILE A 1 84 ? -9.619 -2.333 -2.749 1.00 91.44 84 ILE A O 1
ATOM 666 N N . HIS A 1 85 ? -10.018 -3.325 -0.786 1.00 98.06 85 HIS A N 1
ATOM 667 C CA . HIS A 1 85 ? -9.586 -2.175 0.001 1.00 98.06 85 HIS A CA 1
ATOM 668 C C . HIS A 1 85 ? -8.074 -2.224 0.220 1.00 98.06 85 HIS A C 1
ATOM 670 O O . HIS A 1 85 ? -7.557 -3.160 0.837 1.00 98.06 85 HIS A O 1
ATOM 676 N N . LEU A 1 86 ? -7.373 -1.209 -0.284 1.00 98.44 86 LEU A N 1
ATOM 677 C CA . LEU A 1 86 ? -5.923 -1.076 -0.204 1.00 98.44 86 LEU A CA 1
ATOM 678 C C . LEU A 1 86 ? -5.559 0.029 0.790 1.00 98.44 86 LEU A C 1
ATOM 680 O O . LEU A 1 86 ? -5.822 1.200 0.540 1.00 98.44 86 LEU A O 1
ATOM 684 N N . TYR A 1 87 ? -4.939 -0.342 1.907 1.00 98.75 87 TYR A N 1
ATOM 685 C CA . TYR A 1 87 ? -4.300 0.590 2.831 1.00 98.75 87 TYR A CA 1
ATOM 686 C C . TYR A 1 87 ? -2.848 0.824 2.409 1.00 98.75 87 TYR A C 1
ATOM 688 O O . TYR A 1 87 ? -2.082 -0.132 2.301 1.00 98.75 87 TYR A O 1
ATOM 696 N N . VAL A 1 88 ? -2.442 2.072 2.204 1.00 98.38 88 VAL A N 1
ATOM 697 C CA . VAL A 1 88 ? -1.079 2.448 1.825 1.00 98.38 88 VAL A CA 1
ATOM 698 C C . VAL A 1 88 ? -0.391 3.155 2.987 1.00 98.38 88 VAL A C 1
ATOM 700 O O . VAL A 1 88 ? -0.750 4.263 3.381 1.00 98.38 88 VAL A O 1
ATOM 703 N N . ALA A 1 89 ? 0.620 2.478 3.524 1.00 97.62 89 ALA A N 1
ATOM 704 C CA . ALA A 1 89 ? 1.559 2.982 4.510 1.00 97.62 89 ALA A CA 1
ATOM 705 C C . ALA A 1 89 ? 2.761 3.608 3.793 1.00 97.62 89 ALA A C 1
ATOM 707 O O . ALA A 1 89 ? 3.630 2.889 3.290 1.00 97.62 89 ALA A O 1
ATOM 708 N N . SER A 1 90 ? 2.817 4.936 3.759 1.00 95.31 90 SER A N 1
ATOM 709 C CA . SER A 1 90 ? 3.936 5.696 3.197 1.00 95.31 90 SER A CA 1
ATOM 710 C C . SER A 1 90 ? 4.185 6.989 3.972 1.00 95.31 90 SER A C 1
ATOM 712 O O . SER A 1 90 ? 3.289 7.518 4.642 1.00 95.31 90 SER A O 1
ATOM 714 N N . GLY A 1 91 ? 5.410 7.508 3.862 1.00 91.94 91 GLY A N 1
ATOM 715 C CA . GLY A 1 91 ? 5.683 8.925 4.090 1.00 91.94 91 GLY A CA 1
ATOM 716 C C . GLY A 1 91 ? 5.244 9.786 2.900 1.00 91.94 91 GLY A C 1
ATOM 717 O O . GLY A 1 91 ? 4.345 9.414 2.140 1.00 91.94 91 GLY A O 1
ATOM 718 N N . GLU A 1 92 ? 5.910 10.927 2.728 1.00 90.81 92 GLU A N 1
ATOM 719 C CA . GLU A 1 92 ? 5.756 11.777 1.546 1.00 90.81 92 GLU A CA 1
ATOM 720 C C . GLU A 1 92 ? 6.276 11.043 0.304 1.00 90.81 92 GLU A C 1
ATOM 722 O O . GLU A 1 92 ? 7.467 10.757 0.186 1.00 90.81 92 GLU A O 1
ATOM 727 N N . VAL A 1 93 ? 5.368 10.706 -0.611 1.00 92.38 93 VAL A N 1
ATOM 728 C CA . VAL A 1 93 ? 5.697 9.957 -1.826 1.00 92.38 93 VAL A CA 1
ATOM 729 C C . VAL A 1 93 ? 6.344 10.890 -2.844 1.00 92.38 93 VAL A C 1
ATOM 731 O O . VAL A 1 93 ? 5.827 11.966 -3.142 1.00 92.38 93 VAL A O 1
ATOM 734 N N . TYR A 1 94 ? 7.468 10.456 -3.410 1.00 88.19 94 TYR A N 1
ATOM 735 C CA . TYR A 1 94 ? 8.136 11.153 -4.499 1.00 88.19 94 TYR A CA 1
ATOM 736 C C . TYR A 1 94 ? 7.190 11.332 -5.694 1.00 88.19 94 TYR A C 1
ATOM 738 O O . TYR A 1 94 ? 6.547 10.374 -6.115 1.00 88.19 94 TYR A O 1
ATOM 746 N N . GLY A 1 95 ? 7.098 12.559 -6.218 1.00 86.81 95 GLY A N 1
ATOM 747 C CA . GLY A 1 95 ? 6.166 12.916 -7.295 1.00 86.81 95 GLY A CA 1
ATOM 748 C C . GLY A 1 95 ? 4.687 12.951 -6.874 1.00 86.81 95 GLY A C 1
ATOM 749 O O . GLY A 1 95 ? 3.815 13.142 -7.719 1.00 86.81 95 GLY A O 1
ATOM 750 N N . GLY A 1 96 ? 4.394 12.786 -5.579 1.00 91.19 96 GLY A N 1
ATOM 751 C CA . GLY A 1 96 ? 3.082 13.011 -4.980 1.00 91.19 96 GLY A CA 1
ATOM 752 C C . GLY A 1 96 ? 1.935 12.273 -5.672 1.00 91.19 96 GLY A C 1
ATOM 753 O O . GLY A 1 96 ? 2.015 11.083 -5.985 1.00 91.19 96 GLY A O 1
ATOM 754 N N . GLU A 1 97 ? 0.843 13.002 -5.898 1.00 91.50 97 GLU A N 1
ATOM 755 C CA . GLU A 1 97 ? -0.391 12.463 -6.474 1.00 91.50 97 GLU A CA 1
ATOM 756 C C . GLU A 1 97 ? -0.224 11.948 -7.907 1.00 91.50 97 GLU A C 1
ATOM 758 O O . GLU A 1 97 ? -0.834 10.938 -8.253 1.00 91.50 97 GLU A O 1
ATOM 763 N N . GLU A 1 98 ? 0.645 12.553 -8.722 1.00 89.94 98 GLU A N 1
ATOM 764 C CA . GLU A 1 98 ? 0.902 12.086 -10.092 1.00 89.94 98 GLU A CA 1
ATOM 765 C C . GLU A 1 98 ? 1.496 10.674 -10.100 1.00 89.94 98 GLU A C 1
ATOM 767 O O . GLU A 1 98 ? 1.082 9.817 -10.879 1.00 89.94 98 GLU A O 1
ATOM 772 N N . THR A 1 99 ? 2.412 10.397 -9.170 1.00 89.56 99 THR A N 1
ATOM 773 C CA . THR A 1 99 ? 3.050 9.077 -9.047 1.00 89.56 99 THR A CA 1
ATOM 774 C C . THR A 1 99 ? 2.099 8.039 -8.439 1.00 89.56 99 THR A C 1
ATOM 776 O O . THR A 1 99 ? 2.186 6.849 -8.747 1.00 89.56 99 THR A O 1
ATOM 779 N N . LEU A 1 100 ? 1.152 8.465 -7.598 1.00 94.38 100 LEU A N 1
ATOM 780 C CA . LEU A 1 100 ? 0.127 7.591 -7.016 1.00 94.38 100 LEU A CA 1
ATOM 781 C C . LEU A 1 100 ? -1.069 7.341 -7.948 1.00 94.38 100 LEU A C 1
ATOM 783 O O . LEU A 1 100 ? -1.768 6.339 -7.775 1.00 94.38 100 LEU A O 1
ATOM 787 N N . ALA A 1 101 ? -1.314 8.210 -8.931 1.00 93.38 101 ALA A N 1
ATOM 788 C CA . ALA A 1 101 ? -2.488 8.154 -9.800 1.00 93.38 101 ALA A CA 1
ATOM 789 C C . ALA A 1 101 ? -2.678 6.801 -10.519 1.00 93.38 101 ALA A C 1
ATOM 791 O O . ALA A 1 101 ? -3.800 6.281 -10.481 1.00 93.38 101 ALA A O 1
ATOM 792 N N . PRO A 1 102 ? -1.644 6.156 -11.102 1.00 90.69 102 PRO A N 1
ATOM 793 C CA . PRO A 1 102 ? -1.809 4.839 -11.720 1.00 90.69 102 PRO A CA 1
ATOM 794 C C . PRO A 1 102 ? -2.249 3.766 -10.717 1.00 90.69 102 PRO A C 1
ATOM 796 O O . PRO A 1 102 ? -3.123 2.952 -11.017 1.00 90.69 102 PRO A O 1
ATOM 799 N N . LEU A 1 103 ? -1.703 3.791 -9.496 1.00 93.31 103 LEU A N 1
ATOM 800 C CA . LEU A 1 103 ? -2.076 2.848 -8.442 1.00 93.31 103 LEU A CA 1
ATOM 801 C C . LEU A 1 103 ? -3.531 3.056 -7.998 1.00 93.31 103 LEU A C 1
ATOM 803 O O . LEU A 1 103 ? -4.281 2.085 -7.906 1.00 93.31 103 LEU A O 1
ATOM 807 N N . LYS A 1 104 ? -3.951 4.312 -7.793 1.00 95.94 104 LYS A N 1
ATOM 808 C CA . LYS A 1 104 ? -5.343 4.664 -7.456 1.00 95.94 104 LYS A CA 1
ATOM 809 C C . LYS A 1 104 ? -6.322 4.297 -8.575 1.00 95.94 104 LYS A C 1
ATOM 811 O O . LYS A 1 104 ? -7.444 3.892 -8.295 1.00 95.94 104 LYS A O 1
ATOM 816 N N . LYS A 1 105 ? -5.897 4.371 -9.841 1.00 91.69 105 LYS A N 1
ATOM 817 C CA . LYS A 1 105 ? -6.700 3.921 -10.989 1.00 91.69 105 LYS A CA 1
ATOM 818 C C . LYS A 1 105 ? -6.917 2.404 -10.986 1.00 91.69 105 LYS A C 1
ATOM 820 O O . LYS A 1 105 ? -8.001 1.949 -11.338 1.00 91.69 105 LYS A O 1
ATOM 825 N N . LEU A 1 106 ? -5.905 1.624 -10.601 1.00 86.00 106 LEU A N 1
ATOM 826 C CA . LEU A 1 106 ? -6.006 0.161 -10.503 1.00 86.00 106 LEU A CA 1
ATOM 827 C C . LEU A 1 106 ? -6.793 -0.297 -9.265 1.00 86.00 106 LEU A C 1
ATOM 829 O O . LEU A 1 106 ? -7.483 -1.316 -9.327 1.00 86.00 106 LEU A O 1
ATOM 833 N N . PHE A 1 107 ? -6.699 0.459 -8.169 1.00 95.56 107 PHE A N 1
ATOM 834 C CA . PHE A 1 107 ? -7.336 0.176 -6.883 1.00 95.56 107 PHE A CA 1
ATOM 835 C C . PHE A 1 107 ? -8.034 1.437 -6.344 1.00 95.56 107 PHE A C 1
ATOM 837 O O . PHE A 1 107 ? -7.460 2.146 -5.515 1.00 95.56 107 PHE A O 1
ATOM 844 N N . PRO A 1 108 ? -9.268 1.734 -6.797 1.00 96.06 108 PRO A N 1
ATOM 845 C CA . PRO A 1 108 ? -10.010 2.935 -6.400 1.00 96.06 108 PRO A CA 1
ATOM 846 C C . PRO A 1 108 ? -10.337 2.996 -4.903 1.00 96.06 108 PRO A C 1
ATOM 848 O O . PRO A 1 108 ? -10.440 4.084 -4.340 1.00 96.06 108 PRO A O 1
ATOM 851 N N . ASN A 1 109 ? -10.445 1.848 -4.227 1.00 98.00 109 ASN A N 1
ATOM 852 C CA . ASN A 1 109 ? -10.612 1.763 -2.774 1.00 98.00 109 ASN A CA 1
ATOM 853 C C . ASN A 1 109 ? -9.264 1.944 -2.048 1.00 98.00 109 ASN A C 1
ATOM 855 O O . ASN A 1 109 ? -8.836 1.085 -1.273 1.00 98.00 109 ASN A O 1
ATOM 859 N N . PHE A 1 110 ? -8.607 3.072 -2.310 1.00 97.94 110 PHE A N 1
ATOM 860 C CA . PHE A 1 110 ? -7.316 3.469 -1.756 1.00 97.94 110 PHE A CA 1
ATOM 861 C C . PHE A 1 110 ? -7.495 4.243 -0.446 1.00 97.94 110 PHE A C 1
ATOM 863 O O . PHE A 1 110 ? -8.220 5.235 -0.401 1.00 97.94 110 PHE A O 1
ATOM 870 N N . HIS A 1 111 ? -6.791 3.827 0.604 1.00 98.38 111 HIS A N 1
ATOM 871 C CA . HIS A 1 111 ? -6.842 4.437 1.933 1.00 98.38 111 HIS A CA 1
ATOM 872 C C . HIS A 1 111 ? -5.423 4.669 2.456 1.00 98.38 111 HIS A C 1
ATOM 874 O O . HIS A 1 111 ? -4.553 3.825 2.292 1.00 98.38 111 HIS A O 1
ATOM 880 N N . SER A 1 112 ? -5.195 5.778 3.141 1.00 97.75 112 SER A N 1
ATOM 881 C CA . SER A 1 112 ? -4.031 6.034 3.998 1.00 97.75 112 SER A CA 1
ATOM 882 C C . SER A 1 112 ? -4.491 6.459 5.394 1.00 97.75 112 SER A C 1
ATOM 884 O O . SER A 1 112 ? -5.677 6.751 5.594 1.00 97.75 112 SER A O 1
ATOM 886 N N . LYS A 1 113 ? -3.568 6.542 6.362 1.00 96.69 113 LYS A N 1
ATOM 887 C CA . LYS A 1 113 ? -3.865 7.060 7.712 1.00 96.69 113 LYS A CA 1
ATOM 888 C C . LYS A 1 113 ? -4.550 8.430 7.676 1.00 96.69 113 LYS A C 1
ATOM 890 O O . LYS A 1 113 ? -5.492 8.635 8.430 1.00 96.69 113 LYS A O 1
ATOM 895 N N . GLU A 1 114 ? -4.155 9.310 6.759 1.00 95.88 114 GLU A N 1
ATOM 896 C CA . GLU A 1 114 ? -4.731 10.647 6.572 1.00 95.88 114 GLU A CA 1
ATOM 897 C C . GLU A 1 114 ? -6.160 10.609 6.004 1.00 95.88 114 GLU A C 1
ATOM 899 O O . GLU A 1 114 ? -6.948 11.509 6.260 1.00 95.88 114 GLU A O 1
ATOM 904 N N . THR A 1 115 ? -6.528 9.565 5.254 1.00 96.62 115 THR A N 1
ATOM 905 C CA . THR A 1 115 ? -7.892 9.429 4.696 1.00 96.62 115 THR A CA 1
ATOM 906 C C . THR A 1 115 ? -8.883 8.762 5.649 1.00 96.62 115 THR A C 1
ATOM 908 O O . THR A 1 115 ? -10.094 8.871 5.459 1.00 96.62 115 THR A O 1
ATOM 911 N N . ILE A 1 116 ? -8.388 8.026 6.651 1.00 97.38 116 ILE A N 1
ATOM 912 C CA . ILE A 1 116 ? -9.228 7.257 7.583 1.00 97.38 116 ILE A CA 1
ATOM 913 C C . ILE A 1 116 ? -9.143 7.764 9.026 1.00 97.38 116 ILE A C 1
ATOM 915 O O . ILE A 1 116 ? -9.763 7.174 9.912 1.00 97.38 116 ILE A O 1
ATOM 919 N N . ALA A 1 117 ? -8.395 8.831 9.290 1.00 97.31 117 ALA A N 1
ATOM 920 C CA . ALA A 1 117 ? -8.372 9.534 10.566 1.00 97.31 117 ALA A CA 1
ATOM 921 C C . ALA A 1 117 ? -8.403 11.040 10.350 1.00 97.31 117 ALA A C 1
ATOM 923 O O . ALA A 1 117 ? -7.975 11.528 9.307 1.00 97.31 117 ALA A O 1
ATOM 924 N N . SER A 1 118 ? -8.926 11.766 11.334 1.00 97.12 118 SER A N 1
ATOM 925 C CA . SER A 1 118 ? -8.915 13.223 11.277 1.00 97.12 118 SER A CA 1
ATOM 926 C C . SER A 1 118 ? -7.525 13.772 11.603 1.00 97.12 118 SER A C 1
ATOM 928 O O . SER A 1 118 ? -6.704 13.120 12.259 1.00 97.12 118 SER A O 1
ATOM 930 N N . THR A 1 119 ? -7.258 15.003 11.174 1.00 96.12 119 THR A N 1
ATOM 931 C CA . THR A 1 119 ? -6.008 15.701 11.494 1.00 96.12 119 THR A CA 1
ATOM 932 C C . THR A 1 119 ? -5.806 15.808 13.008 1.00 96.12 119 THR A C 1
ATOM 934 O O . THR A 1 119 ? -4.696 15.606 13.502 1.00 96.12 119 THR A O 1
ATOM 937 N N . GLU A 1 120 ? -6.873 16.045 13.771 1.00 97.19 120 GLU A N 1
ATOM 938 C CA . GLU A 1 120 ? -6.847 16.144 15.235 1.00 97.19 120 GLU A CA 1
ATOM 939 C C . GLU A 1 120 ? -6.456 14.811 15.884 1.00 97.19 120 GLU A C 1
ATOM 941 O O . GLU A 1 120 ? -5.671 14.794 16.830 1.00 97.19 120 GLU A O 1
ATOM 946 N N . GLU A 1 121 ? -6.937 13.684 15.350 1.00 97.44 121 GLU A N 1
ATOM 947 C CA . GLU A 1 121 ? -6.573 12.346 15.834 1.00 97.44 121 GLU A CA 1
ATOM 948 C C . GLU A 1 121 ? -5.103 12.000 15.564 1.00 97.44 121 GLU A C 1
ATOM 950 O O . GLU A 1 121 ? -4.483 11.265 16.339 1.00 97.44 121 GLU A O 1
ATOM 955 N N . LEU A 1 122 ? -4.538 12.516 14.469 1.00 96.81 122 LEU A N 1
ATOM 956 C CA . LEU A 1 122 ? -3.147 12.273 14.076 1.00 96.81 122 LEU A CA 1
ATOM 957 C C . LEU A 1 122 ? -2.157 13.252 14.721 1.00 96.81 122 LEU A C 1
ATOM 959 O O . LEU A 1 122 ? -0.986 12.908 14.899 1.00 96.81 122 LEU A O 1
ATOM 963 N N . THR A 1 123 ? -2.614 14.438 15.125 1.00 96.38 123 THR A N 1
ATOM 964 C CA . THR A 1 123 ? -1.782 15.503 15.717 1.00 96.38 123 THR A CA 1
ATOM 965 C C . THR A 1 123 ? -0.902 15.033 16.892 1.00 96.38 123 THR A C 1
ATOM 967 O O . THR A 1 123 ? 0.275 15.388 16.915 1.00 96.38 123 THR A O 1
ATOM 970 N N . PRO A 1 124 ? -1.358 14.173 17.829 1.00 96.38 124 PRO A N 1
ATOM 971 C CA . PRO A 1 124 ? -0.505 13.677 18.920 1.00 96.38 124 PRO A CA 1
ATOM 972 C C . PRO A 1 124 ? 0.713 12.845 18.469 1.00 96.38 124 PRO A C 1
ATOM 974 O O . PRO A 1 124 ? 1.656 12.626 19.241 1.00 96.38 124 PRO A O 1
ATOM 977 N N . PHE A 1 125 ? 0.691 12.340 17.234 1.00 95.81 125 PHE A N 1
ATOM 978 C CA . PHE A 1 125 ? 1.720 11.471 16.665 1.00 95.81 125 PHE A CA 1
ATOM 979 C C . PHE A 1 125 ? 2.595 12.197 15.634 1.00 95.81 125 PHE A C 1
ATOM 981 O O . PHE A 1 125 ? 3.735 11.782 15.428 1.00 95.81 125 PHE A O 1
ATOM 988 N N . SER A 1 126 ? 2.108 13.285 15.030 1.00 92.19 126 SER A N 1
ATOM 989 C CA . SER A 1 126 ? 2.748 13.964 13.894 1.00 92.19 126 SER A CA 1
ATOM 990 C C . SER A 1 126 ? 4.112 14.582 14.215 1.00 92.19 126 SER A C 1
ATOM 992 O O . SER A 1 126 ? 4.958 14.672 13.329 1.00 92.19 126 SER A O 1
ATOM 994 N N . SER A 1 127 ? 4.379 14.931 15.480 1.00 92.62 127 SER A N 1
ATOM 995 C CA . SER A 1 127 ? 5.678 15.482 15.900 1.00 92.62 127 SER A CA 1
ATOM 996 C C . SER A 1 127 ? 6.840 14.491 15.774 1.00 92.62 127 SER A C 1
ATOM 998 O O . SER A 1 127 ? 7.996 14.899 15.826 1.00 92.62 127 SER A O 1
ATOM 1000 N N . PHE A 1 128 ? 6.560 13.190 15.631 1.00 92.75 128 PHE A N 1
ATOM 1001 C CA . PHE A 1 128 ? 7.586 12.158 15.510 1.00 92.75 128 PHE A CA 1
ATOM 1002 C C . PHE A 1 128 ? 7.242 11.190 14.380 1.00 92.75 128 PHE A C 1
ATOM 1004 O O . PHE A 1 128 ? 6.289 10.414 14.472 1.00 92.75 128 PHE A O 1
ATOM 1011 N N . SER A 1 129 ? 8.086 11.151 13.348 1.00 90.44 129 SER A N 1
ATOM 1012 C CA . SER A 1 129 ? 7.932 10.228 12.215 1.00 90.44 129 SER A CA 1
ATOM 1013 C C . SER A 1 129 ? 7.834 8.763 12.655 1.00 90.44 129 SER A C 1
ATOM 1015 O O . SER A 1 129 ? 7.050 7.999 12.097 1.00 90.44 129 SER A O 1
ATOM 1017 N N . SER A 1 130 ? 8.550 8.379 13.717 1.00 93.81 130 SER A N 1
ATOM 1018 C CA . SER A 1 130 ? 8.485 7.038 14.309 1.00 93.81 130 SER A CA 1
ATOM 1019 C C . SER A 1 130 ? 7.109 6.693 14.885 1.00 93.81 130 SER A C 1
ATOM 1021 O O . SER A 1 130 ? 6.681 5.545 14.790 1.00 93.81 130 SER A O 1
ATOM 1023 N N . ARG A 1 131 ? 6.383 7.670 15.443 1.00 95.88 131 ARG A N 1
ATOM 1024 C CA . ARG A 1 131 ? 5.026 7.465 15.970 1.00 95.88 131 ARG A CA 1
ATOM 1025 C C . ARG A 1 131 ? 4.016 7.302 14.841 1.00 95.88 131 ARG A C 1
ATOM 1027 O O . ARG A 1 131 ? 3.182 6.407 14.917 1.00 95.88 131 ARG A O 1
ATOM 1034 N N . MET A 1 132 ? 4.133 8.103 13.782 1.00 95.94 132 MET A N 1
ATOM 1035 C CA . MET A 1 132 ? 3.317 7.941 12.572 1.00 95.94 132 MET A CA 1
ATOM 1036 C C . MET A 1 132 ? 3.569 6.579 11.911 1.00 95.94 132 MET A C 1
ATOM 1038 O O . MET A 1 132 ? 2.623 5.851 11.617 1.00 95.94 132 MET A O 1
ATOM 1042 N N . ALA A 1 133 ? 4.835 6.172 11.787 1.00 95.00 133 ALA A N 1
ATOM 1043 C CA . ALA A 1 133 ? 5.209 4.859 11.265 1.00 95.00 133 ALA A CA 1
ATOM 1044 C C . ALA A 1 133 ? 4.705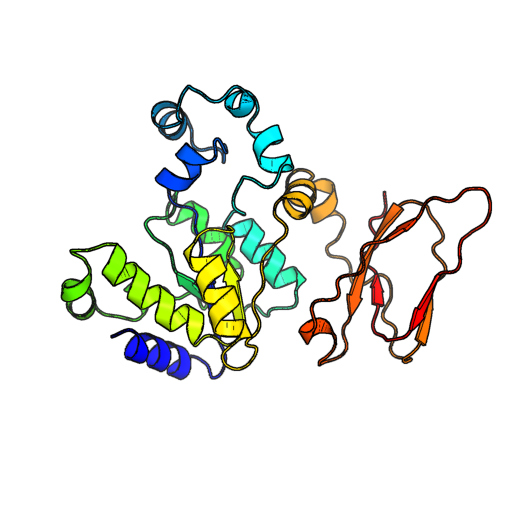 3.701 12.145 1.00 95.00 133 ALA A C 1
ATOM 1046 O O . ALA A 1 133 ? 4.378 2.632 11.632 1.00 95.00 133 ALA A O 1
ATOM 1047 N N . ALA A 1 134 ? 4.599 3.895 13.463 1.00 97.12 134 ALA A N 1
ATOM 1048 C CA . ALA A 1 134 ? 4.030 2.893 14.362 1.00 97.12 134 ALA A CA 1
ATOM 1049 C C . ALA A 1 134 ? 2.524 2.673 14.121 1.00 97.12 134 ALA A C 1
ATOM 1051 O O . ALA A 1 134 ? 2.048 1.546 14.262 1.00 97.12 134 ALA A O 1
ATOM 1052 N N . LEU A 1 135 ? 1.776 3.710 13.721 1.00 98.06 135 LEU A N 1
ATOM 1053 C CA . LEU A 1 135 ? 0.378 3.553 13.303 1.00 98.06 135 LEU A CA 1
ATOM 1054 C C . LEU A 1 135 ? 0.289 2.669 12.056 1.00 98.06 135 LEU A C 1
ATOM 1056 O O . LEU A 1 135 ? -0.442 1.678 12.057 1.00 98.06 135 LEU A O 1
ATOM 1060 N N . ASP A 1 136 ? 1.101 2.980 11.047 1.00 98.00 136 ASP A N 1
ATOM 1061 C CA . ASP A 1 136 ? 1.203 2.203 9.812 1.00 98.00 136 ASP A CA 1
ATOM 1062 C C . ASP A 1 136 ? 1.632 0.751 10.078 1.00 98.00 136 ASP A C 1
ATOM 1064 O O . ASP A 1 136 ? 1.086 -0.178 9.482 1.00 98.00 136 ASP A O 1
ATOM 1068 N N . PHE A 1 137 ? 2.554 0.532 11.021 1.00 98.06 137 PHE A N 1
ATOM 1069 C CA . PHE A 1 137 ? 3.002 -0.800 11.432 1.00 98.06 137 PHE A CA 1
ATOM 1070 C C . PHE A 1 137 ? 1.850 -1.659 11.939 1.00 98.06 137 PHE A C 1
ATOM 1072 O O . PHE A 1 137 ? 1.711 -2.803 11.511 1.00 98.06 137 PHE A O 1
ATOM 1079 N N . ILE A 1 138 ? 1.011 -1.109 12.820 1.00 98.31 138 ILE A N 1
ATOM 1080 C CA . ILE A 1 138 ? -0.127 -1.834 13.395 1.00 98.31 138 ILE A CA 1
ATOM 1081 C C . ILE A 1 138 ? -1.134 -2.205 12.302 1.00 98.31 138 ILE A C 1
ATOM 1083 O O . ILE A 1 138 ? -1.587 -3.347 12.252 1.00 98.31 138 ILE A O 1
ATOM 1087 N N . VAL A 1 139 ? -1.449 -1.279 11.390 1.00 98.44 139 VAL A N 1
ATOM 1088 C CA . VAL A 1 139 ? -2.387 -1.562 10.291 1.00 98.44 139 VAL A CA 1
ATOM 1089 C C . VAL A 1 139 ? -1.832 -2.626 9.344 1.00 98.44 139 VAL A C 1
ATOM 1091 O O . VAL A 1 139 ? -2.554 -3.539 8.941 1.00 98.44 139 VAL A O 1
ATOM 1094 N N . CYS A 1 140 ? -0.535 -2.564 9.036 1.00 98.00 140 CYS A N 1
ATOM 1095 C CA . CYS A 1 140 ? 0.124 -3.569 8.209 1.00 98.00 140 CYS A CA 1
ATOM 1096 C C . CYS A 1 140 ? 0.143 -4.954 8.872 1.00 98.00 140 CYS A C 1
ATOM 1098 O O . CYS A 1 140 ? -0.103 -5.955 8.199 1.00 98.00 140 CYS A O 1
ATOM 1100 N N . ASP A 1 141 ? 0.400 -5.031 10.178 1.00 97.44 141 ASP A N 1
ATOM 1101 C CA . ASP A 1 141 ? 0.420 -6.288 10.935 1.00 97.44 141 ASP A CA 1
ATOM 1102 C C . ASP A 1 141 ? -0.965 -6.954 11.009 1.00 97.44 141 ASP A C 1
ATOM 1104 O O . ASP A 1 141 ? -1.073 -8.182 10.938 1.00 97.44 141 ASP A O 1
ATOM 1108 N N . GLU A 1 142 ? -2.035 -6.159 11.072 1.00 97.31 142 GLU A N 1
ATOM 1109 C CA . GLU A 1 142 ? -3.417 -6.649 11.171 1.00 97.31 142 GLU A CA 1
ATOM 1110 C C . GLU A 1 142 ? -4.141 -6.853 9.833 1.00 97.31 142 GLU A C 1
ATOM 1112 O O . GLU A 1 142 ? -5.238 -7.415 9.803 1.00 97.31 142 GLU A O 1
ATOM 1117 N N . SER A 1 143 ? -3.532 -6.454 8.718 1.00 96.88 143 SER A N 1
ATOM 1118 C CA . SER A 1 143 ? -4.053 -6.714 7.368 1.00 96.88 143 SER A CA 1
ATOM 1119 C C . SER A 1 143 ? -4.102 -8.209 7.016 1.00 96.88 143 SER A C 1
ATOM 1121 O O . SER A 1 143 ? -3.327 -9.013 7.550 1.00 96.88 143 SER A O 1
ATOM 1123 N N . ASP A 1 144 ? -4.963 -8.601 6.070 1.00 92.88 144 ASP A N 1
ATOM 1124 C CA . ASP A 1 144 ? -5.021 -9.993 5.585 1.00 92.88 144 ASP A CA 1
ATOM 1125 C C . ASP A 1 144 ? -3.805 -10.330 4.724 1.00 92.88 144 ASP A C 1
ATOM 1127 O O . ASP A 1 144 ? -3.217 -11.402 4.851 1.00 92.88 144 ASP A O 1
ATOM 1131 N N . VAL A 1 145 ? -3.378 -9.379 3.893 1.00 92.56 145 VAL A N 1
ATOM 1132 C CA . VAL A 1 145 ? -2.191 -9.497 3.047 1.00 92.56 145 VAL A CA 1
ATOM 1133 C C . VAL A 1 145 ? -1.339 -8.251 3.221 1.00 92.56 145 VAL A C 1
ATOM 1135 O O . VAL A 1 145 ? -1.817 -7.134 3.032 1.00 92.56 145 VAL A O 1
ATOM 1138 N N . PHE A 1 146 ? -0.063 -8.456 3.541 1.00 94.19 146 PHE A N 1
ATOM 1139 C CA . PHE A 1 146 ? 0.923 -7.386 3.622 1.00 94.19 146 PHE A CA 1
ATOM 1140 C C . PHE A 1 146 ? 1.850 -7.423 2.407 1.00 94.19 146 PHE A C 1
ATOM 1142 O O . PHE A 1 146 ? 2.391 -8.480 2.082 1.00 94.19 146 PHE A O 1
ATOM 1149 N N . ILE A 1 147 ? 2.076 -6.280 1.764 1.00 93.12 147 ILE A N 1
ATOM 1150 C CA . ILE A 1 147 ? 3.042 -6.110 0.673 1.00 93.12 147 ILE A CA 1
ATOM 1151 C C . ILE A 1 147 ? 4.034 -5.015 1.041 1.00 93.12 147 ILE A C 1
ATOM 1153 O O . ILE A 1 147 ? 3.666 -4.005 1.633 1.00 93.12 147 ILE A O 1
ATOM 1157 N N . ALA A 1 148 ? 5.290 -5.182 0.638 1.00 90.44 148 ALA A N 1
ATOM 1158 C CA . ALA A 1 148 ? 6.279 -4.111 0.675 1.00 90.44 148 ALA A CA 1
ATOM 1159 C C . ALA A 1 148 ? 6.926 -3.946 -0.703 1.00 90.44 148 ALA A C 1
ATOM 1161 O O . ALA A 1 148 ? 7.368 -4.932 -1.282 1.00 90.44 148 ALA A O 1
ATOM 1162 N N . ASN A 1 149 ? 7.022 -2.722 -1.223 1.00 88.44 149 ASN A N 1
ATOM 1163 C CA . ASN A 1 149 ? 7.698 -2.454 -2.507 1.00 88.44 149 ASN A CA 1
ATOM 1164 C C . ASN A 1 149 ? 9.237 -2.413 -2.385 1.00 88.44 149 ASN A C 1
ATOM 1166 O O . ASN A 1 149 ? 9.942 -2.432 -3.391 1.00 88.44 149 ASN A O 1
ATOM 1170 N N . ASN A 1 150 ? 9.738 -2.346 -1.150 1.00 85.88 150 ASN A N 1
ATOM 1171 C CA . ASN A 1 150 ? 11.147 -2.324 -0.791 1.00 85.88 150 ASN A CA 1
ATOM 1172 C C . ASN A 1 150 ? 11.395 -3.203 0.441 1.00 85.88 150 ASN A C 1
ATOM 1174 O O . ASN A 1 150 ? 10.555 -3.316 1.337 1.00 85.88 150 ASN A O 1
ATOM 1178 N N . ASN A 1 151 ? 12.589 -3.777 0.534 1.00 79.94 151 ASN A N 1
ATOM 1179 C CA . ASN A 1 151 ? 12.984 -4.662 1.620 1.00 79.94 151 ASN A CA 1
ATOM 1180 C C . ASN A 1 151 ? 13.684 -3.930 2.787 1.00 79.94 151 ASN A C 1
ATOM 1182 O O . ASN A 1 151 ? 14.761 -4.329 3.236 1.00 79.94 151 ASN A O 1
ATOM 1186 N N . GLY A 1 152 ? 13.072 -2.849 3.272 1.00 83.81 152 GLY A N 1
ATOM 1187 C CA . GLY A 1 152 ? 13.568 -2.083 4.421 1.00 83.81 152 GLY A CA 1
ATOM 1188 C C . GLY A 1 152 ? 13.307 -2.756 5.779 1.00 83.81 152 GLY A C 1
ATOM 1189 O O . GLY A 1 152 ? 12.700 -3.826 5.867 1.00 83.81 152 GLY A O 1
ATOM 1190 N N . ASN A 1 153 ? 13.720 -2.096 6.865 1.00 89.38 153 ASN A N 1
ATOM 1191 C CA . ASN A 1 153 ? 13.597 -2.621 8.235 1.00 89.38 153 ASN A CA 1
ATOM 1192 C C . ASN A 1 153 ? 12.154 -2.993 8.607 1.00 89.38 153 ASN A C 1
ATOM 1194 O O . ASN A 1 153 ? 11.910 -4.101 9.083 1.00 89.38 153 ASN A O 1
ATOM 1198 N N . MET A 1 154 ? 11.191 -2.116 8.309 1.00 90.56 154 MET A N 1
ATOM 1199 C CA . MET A 1 154 ? 9.771 -2.361 8.580 1.00 90.56 154 MET A CA 1
ATOM 1200 C C . MET A 1 154 ? 9.250 -3.610 7.856 1.00 90.56 154 MET A C 1
ATOM 1202 O O . MET A 1 154 ? 8.587 -4.444 8.467 1.00 90.56 154 MET A O 1
ATOM 1206 N N . ALA A 1 155 ? 9.627 -3.798 6.587 1.00 89.44 155 ALA A N 1
ATOM 1207 C CA . ALA A 1 155 ? 9.247 -4.975 5.809 1.00 89.44 155 ALA A CA 1
ATOM 1208 C C . ALA A 1 155 ? 9.817 -6.274 6.404 1.00 89.44 155 ALA A C 1
ATOM 1210 O O . ALA A 1 155 ? 9.137 -7.301 6.419 1.00 89.44 155 ALA A O 1
ATOM 1211 N N . ARG A 1 156 ? 11.052 -6.246 6.926 1.00 89.88 156 ARG A N 1
ATOM 1212 C CA . ARG A 1 156 ? 11.681 -7.405 7.588 1.00 89.88 156 ARG A CA 1
ATOM 1213 C C . ARG A 1 156 ? 11.024 -7.712 8.934 1.00 89.88 156 ARG A C 1
ATOM 1215 O O . ARG A 1 156 ? 10.744 -8.878 9.203 1.00 89.88 156 ARG A O 1
ATOM 1222 N N . MET A 1 157 ? 10.736 -6.685 9.735 1.00 93.00 157 MET A N 1
ATOM 1223 C CA . MET A 1 157 ? 10.049 -6.830 11.023 1.00 93.00 157 MET A CA 1
ATOM 1224 C C . MET A 1 157 ? 8.637 -7.392 10.851 1.00 93.00 157 MET A C 1
ATOM 1226 O O . MET A 1 157 ? 8.298 -8.379 11.500 1.00 93.00 157 MET A O 1
ATOM 1230 N N . LEU A 1 158 ? 7.839 -6.820 9.943 1.00 91.81 158 LEU A N 1
ATOM 1231 C CA . LEU A 1 158 ? 6.484 -7.299 9.658 1.00 91.81 158 LEU A CA 1
ATOM 1232 C C . LEU A 1 158 ? 6.494 -8.710 9.075 1.00 91.81 158 LEU A C 1
ATOM 1234 O O . LEU A 1 158 ? 5.692 -9.532 9.498 1.00 91.81 158 LEU A O 1
ATOM 1238 N N . ALA A 1 159 ? 7.429 -9.035 8.177 1.00 86.38 159 ALA A N 1
ATOM 1239 C CA . ALA A 1 159 ? 7.551 -10.396 7.657 1.00 86.38 159 ALA A CA 1
ATOM 1240 C C . ALA A 1 159 ? 7.832 -11.419 8.771 1.00 86.38 159 ALA A C 1
ATOM 1242 O O . ALA A 1 159 ? 7.220 -12.485 8.792 1.00 86.38 159 ALA A O 1
ATOM 1243 N N . GLY A 1 160 ? 8.732 -11.101 9.708 1.00 86.56 160 GLY A N 1
ATOM 1244 C CA . GLY A 1 160 ? 9.021 -11.966 10.855 1.00 86.56 160 GLY A CA 1
ATOM 1245 C C . GLY A 1 160 ? 7.824 -12.097 11.796 1.00 86.56 160 GLY A C 1
ATOM 1246 O O . GLY A 1 160 ? 7.410 -13.208 12.121 1.00 86.56 160 GLY A O 1
ATOM 1247 N N . ARG A 1 161 ? 7.228 -10.963 12.178 1.00 91.06 161 ARG A N 1
ATOM 1248 C CA . ARG A 1 161 ? 6.083 -10.906 13.090 1.00 91.06 161 ARG A CA 1
ATOM 1249 C C . ARG A 1 161 ? 4.867 -11.641 12.534 1.00 91.06 161 ARG A C 1
ATOM 1251 O O . ARG A 1 161 ? 4.344 -12.514 13.213 1.00 91.06 161 ARG A O 1
ATOM 1258 N N . ARG A 1 162 ? 4.471 -11.358 11.292 1.00 89.19 162 ARG A N 1
ATOM 1259 C CA . ARG A 1 162 ? 3.328 -11.999 10.620 1.00 89.19 162 ARG A CA 1
ATOM 1260 C C . ARG A 1 162 ? 3.544 -13.492 10.401 1.00 89.19 162 ARG A C 1
ATOM 1262 O O . ARG A 1 162 ? 2.592 -14.258 10.494 1.00 89.19 162 ARG A O 1
ATOM 1269 N N . ARG A 1 163 ? 4.788 -13.924 10.150 1.00 84.75 163 ARG A N 1
ATOM 1270 C CA . ARG A 1 163 ? 5.129 -15.351 10.059 1.00 84.75 163 ARG A CA 1
ATOM 1271 C C . ARG A 1 163 ? 5.004 -16.047 11.412 1.00 84.75 163 ARG A C 1
ATOM 1273 O O . ARG A 1 163 ? 4.467 -17.142 11.460 1.00 84.75 163 ARG A O 1
ATOM 1280 N N . TYR A 1 164 ? 5.497 -15.423 12.479 1.00 85.56 164 TYR A N 1
ATOM 1281 C CA . TYR A 1 164 ? 5.476 -16.002 13.823 1.00 85.56 164 TYR A CA 1
ATOM 1282 C C . TYR A 1 164 ? 4.066 -16.007 14.433 1.00 85.56 164 TYR A C 1
ATOM 1284 O O . TYR A 1 164 ? 3.621 -17.013 14.976 1.00 85.56 164 TYR A O 1
ATOM 1292 N N . PHE A 1 165 ? 3.332 -14.902 14.305 1.00 81.38 165 PHE A N 1
ATOM 1293 C CA . PHE A 1 165 ? 1.989 -14.735 14.856 1.00 81.38 165 PHE A CA 1
ATOM 1294 C C . PHE A 1 165 ? 0.920 -15.022 13.796 1.00 81.38 165 PHE A C 1
ATOM 1296 O O . PHE A 1 165 ? 0.377 -14.115 13.164 1.00 81.38 165 PHE A O 1
ATOM 1303 N N . GLY A 1 166 ? 0.609 -16.307 13.618 1.00 74.69 166 GLY A N 1
ATOM 1304 C CA . GLY A 1 166 ? -0.531 -16.755 12.811 1.00 74.69 166 GLY A CA 1
ATOM 1305 C C . GLY A 1 166 ? -0.250 -16.923 11.319 1.00 74.69 166 GLY A C 1
ATOM 1306 O O . GLY A 1 166 ? -1.198 -17.052 10.551 1.00 74.69 166 GLY A O 1
ATOM 1307 N N . HIS A 1 167 ? 1.023 -16.930 10.906 1.00 79.69 167 HIS A N 1
ATOM 1308 C CA . HIS A 1 167 ? 1.441 -17.189 9.523 1.00 79.69 167 HIS A CA 1
ATOM 1309 C C . HIS A 1 167 ? 0.677 -16.350 8.480 1.00 79.69 167 HIS A C 1
ATOM 1311 O O . HIS A 1 167 ? 0.280 -16.845 7.424 1.00 79.69 167 HIS A O 1
ATOM 1317 N N . LYS A 1 168 ? 0.466 -15.059 8.769 1.00 79.69 168 LYS A N 1
ATOM 1318 C CA . LYS A 1 168 ? -0.315 -14.174 7.898 1.00 79.69 168 LYS A CA 1
ATOM 1319 C C . LYS A 1 168 ? 0.419 -13.931 6.562 1.00 79.69 168 LYS A C 1
ATOM 1321 O O . LYS A 1 168 ? 1.625 -13.645 6.570 1.00 79.69 168 LYS A O 1
ATOM 1326 N N . PRO A 1 169 ? -0.284 -13.967 5.413 1.00 82.81 169 PRO A N 1
ATOM 1327 C CA . PRO A 1 169 ? 0.313 -13.761 4.095 1.00 82.81 169 PRO A CA 1
ATOM 1328 C C . PRO A 1 169 ? 1.140 -12.474 3.986 1.00 82.81 169 PRO A C 1
ATOM 1330 O O . PRO A 1 169 ? 0.696 -11.388 4.371 1.00 82.81 169 PRO A O 1
ATOM 1333 N N . THR A 1 170 ? 2.351 -12.598 3.443 1.00 80.88 170 THR A N 1
ATOM 1334 C CA . THR A 1 170 ? 3.271 -11.482 3.193 1.00 80.88 170 THR A CA 1
ATOM 1335 C C . THR A 1 170 ? 3.900 -11.634 1.811 1.00 80.88 170 THR A C 1
ATOM 1337 O O . THR A 1 170 ? 4.570 -12.629 1.545 1.00 80.88 170 THR A O 1
ATOM 1340 N N . ILE A 1 171 ? 3.716 -10.643 0.941 1.00 83.50 171 ILE A N 1
ATOM 1341 C CA . ILE A 1 171 ? 4.259 -10.610 -0.419 1.00 83.50 171 ILE A CA 1
ATOM 1342 C C . ILE A 1 171 ? 5.455 -9.666 -0.437 1.00 83.50 171 ILE A C 1
ATOM 1344 O O . ILE A 1 171 ? 5.342 -8.466 -0.180 1.00 83.50 171 ILE A O 1
ATOM 1348 N N . ARG A 1 172 ? 6.625 -10.213 -0.765 1.00 82.38 172 ARG A N 1
ATOM 1349 C CA . ARG A 1 172 ? 7.850 -9.438 -0.960 1.00 82.38 172 ARG A CA 1
ATOM 1350 C C . ARG A 1 172 ? 8.352 -9.652 -2.387 1.00 82.38 172 ARG A C 1
ATOM 1352 O O . ARG A 1 172 ? 8.886 -10.726 -2.669 1.00 82.38 172 ARG A O 1
ATOM 1359 N N . PRO A 1 173 ? 8.165 -8.670 -3.284 1.00 79.25 173 PRO A N 1
ATOM 1360 C CA . PRO A 1 173 ? 8.595 -8.773 -4.663 1.00 79.25 173 PRO A CA 1
ATOM 1361 C C . PRO A 1 173 ? 10.102 -8.988 -4.757 1.00 79.25 173 PRO A C 1
ATOM 1363 O O . PRO A 1 173 ? 10.891 -8.361 -4.046 1.00 79.25 173 PRO A O 1
ATOM 1366 N N . ASN A 1 174 ? 10.515 -9.837 -5.695 1.00 77.25 174 ASN A N 1
ATOM 1367 C CA . ASN A 1 174 ? 11.907 -9.892 -6.108 1.00 77.25 174 ASN A CA 1
ATOM 1368 C C . ASN A 1 174 ? 12.161 -8.744 -7.093 1.00 77.25 174 ASN A C 1
ATOM 1370 O O . ASN A 1 174 ? 11.978 -8.906 -8.300 1.00 77.25 174 ASN A O 1
ATOM 1374 N N . ALA A 1 175 ? 12.565 -7.587 -6.562 1.00 77.75 175 ALA A N 1
ATOM 1375 C CA . ALA A 1 175 ? 12.798 -6.376 -7.348 1.00 77.75 175 ALA A CA 1
ATOM 1376 C C . ALA A 1 175 ? 13.783 -6.602 -8.506 1.00 77.75 175 ALA A C 1
ATOM 1378 O O . ALA A 1 175 ? 13.578 -6.052 -9.577 1.00 77.75 175 ALA A O 1
ATOM 1379 N N . LYS A 1 176 ? 14.790 -7.474 -8.338 1.00 76.12 176 LYS A N 1
ATOM 1380 C CA . LYS A 1 176 ? 15.758 -7.827 -9.391 1.00 76.12 176 LYS A CA 1
ATOM 1381 C C . LYS A 1 176 ? 15.093 -8.516 -10.586 1.00 76.12 176 LYS A C 1
ATOM 1383 O O . LYS A 1 176 ? 15.409 -8.222 -11.731 1.00 76.12 176 LYS A O 1
ATOM 1388 N N . LYS A 1 177 ? 14.185 -9.462 -10.324 1.00 76.12 177 LYS A N 1
ATOM 1389 C CA . LYS A 1 177 ? 13.458 -10.182 -11.383 1.00 76.12 177 LYS A CA 1
ATOM 1390 C C . LYS A 1 177 ? 12.391 -9.297 -12.026 1.00 76.12 177 LYS A C 1
ATOM 1392 O O . LYS A 1 177 ? 12.244 -9.307 -13.241 1.00 76.12 177 LYS A O 1
ATOM 1397 N N . LEU A 1 178 ? 11.661 -8.535 -11.215 1.00 74.31 178 LEU A N 1
ATOM 1398 C CA . LEU A 1 178 ? 10.579 -7.678 -11.696 1.00 74.31 178 LEU A CA 1
ATOM 1399 C C . LEU A 1 178 ? 11.093 -6.465 -12.472 1.00 74.31 178 LEU A C 1
ATOM 1401 O O . LEU A 1 178 ? 10.487 -6.097 -13.471 1.00 74.31 178 LEU A O 1
ATOM 1405 N N . SER A 1 179 ? 12.226 -5.878 -12.083 1.00 72.75 179 SER A N 1
ATOM 1406 C CA . SER A 1 179 ? 12.791 -4.740 -12.810 1.00 72.75 179 SER A CA 1
ATOM 1407 C C . SER A 1 179 ? 13.154 -5.092 -14.251 1.00 72.75 179 SER A C 1
ATOM 1409 O O . SER A 1 179 ? 12.906 -4.295 -15.147 1.00 72.75 179 SER A O 1
ATOM 1411 N N . LEU A 1 180 ? 13.644 -6.309 -14.502 1.00 71.44 180 LEU A N 1
ATOM 1412 C CA . LEU A 1 180 ? 13.897 -6.802 -15.859 1.00 71.44 180 LEU A CA 1
ATOM 1413 C C . LEU A 1 180 ? 12.619 -6.910 -16.703 1.00 71.44 180 LEU A C 1
ATOM 1415 O O . LEU A 1 180 ? 12.683 -6.728 -17.917 1.00 71.44 180 LEU A O 1
ATOM 1419 N N . LEU A 1 181 ? 11.471 -7.192 -16.080 1.00 68.75 181 LEU A N 1
ATOM 1420 C CA . LEU A 1 181 ? 10.180 -7.230 -16.770 1.00 68.75 181 LEU A CA 1
ATOM 1421 C C . LEU A 1 181 ? 9.678 -5.815 -17.074 1.00 68.75 181 LEU A C 1
ATOM 1423 O O . LEU A 1 181 ? 9.278 -5.543 -18.201 1.00 68.75 181 LEU A O 1
ATOM 1427 N N 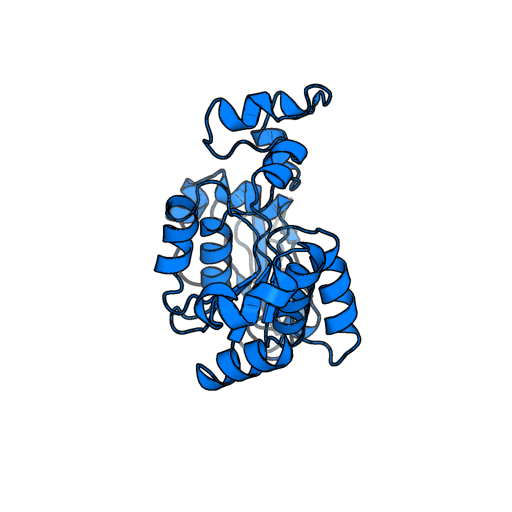. PHE A 1 182 ? 9.747 -4.905 -16.099 1.00 71.12 182 PHE A N 1
ATOM 1428 C CA . PHE A 1 182 ? 9.254 -3.533 -16.255 1.00 71.12 182 PHE A CA 1
ATOM 1429 C C . PHE A 1 182 ? 10.110 -2.665 -17.180 1.00 71.12 182 PHE A C 1
ATOM 1431 O O . PHE A 1 182 ? 9.577 -1.824 -17.896 1.00 71.12 182 PHE A O 1
ATOM 1438 N N . MET A 1 183 ? 11.421 -2.903 -17.238 1.00 66.31 183 MET A N 1
ATOM 1439 C CA . MET A 1 183 ? 12.323 -2.182 -18.145 1.00 66.31 183 MET A CA 1
ATOM 1440 C C . MET A 1 183 ? 12.221 -2.628 -19.609 1.00 66.31 183 MET A C 1
ATOM 1442 O O . MET A 1 183 ? 12.792 -1.981 -20.481 1.00 66.31 183 MET A O 1
ATOM 1446 N N . ASN A 1 184 ? 11.490 -3.708 -19.894 1.00 61.50 184 ASN A N 1
ATOM 1447 C CA . ASN A 1 184 ? 11.251 -4.204 -21.245 1.00 61.50 184 ASN A CA 1
ATOM 1448 C C . ASN A 1 184 ? 9.742 -4.142 -21.563 1.00 61.50 184 ASN A C 1
ATOM 1450 O O . ASN A 1 184 ? 9.081 -5.182 -21.579 1.00 61.50 184 ASN A O 1
ATOM 1454 N N . PRO A 1 185 ? 9.181 -2.948 -21.852 1.00 43.16 185 PRO A N 1
ATOM 1455 C CA . PRO A 1 185 ? 7.752 -2.751 -22.124 1.00 43.16 185 PRO A CA 1
ATOM 1456 C C . PRO A 1 185 ? 7.122 -3.703 -23.162 1.00 43.16 185 PRO A C 1
ATOM 1458 O O . PRO A 1 185 ? 5.960 -4.076 -22.971 1.00 43.16 185 PRO A O 1
ATOM 1461 N N . PRO A 1 186 ? 7.835 -4.174 -24.212 1.00 41.56 186 PRO A N 1
ATOM 1462 C CA . PRO A 1 186 ? 7.296 -5.188 -25.119 1.00 41.56 186 PRO A CA 1
ATOM 1463 C C . PRO A 1 186 ? 6.877 -6.487 -24.411 1.00 41.56 186 PRO A C 1
ATOM 1465 O O . PRO A 1 186 ? 5.941 -7.139 -24.858 1.00 41.56 186 PRO A O 1
ATOM 1468 N N . LEU A 1 187 ? 7.498 -6.849 -23.280 1.00 39.56 187 LEU A N 1
ATOM 1469 C CA . LEU A 1 187 ? 7.136 -8.037 -22.493 1.00 39.56 187 LEU A CA 1
ATOM 1470 C C . LEU A 1 187 ? 5.831 -7.864 -21.701 1.00 39.56 187 LEU A C 1
ATOM 1472 O O . LEU A 1 187 ? 5.153 -8.856 -21.436 1.00 39.56 187 LEU A O 1
ATOM 1476 N N . LEU A 1 188 ? 5.475 -6.628 -21.336 1.00 39.19 188 LEU A N 1
ATOM 1477 C CA . LEU A 1 188 ? 4.250 -6.303 -20.595 1.00 39.19 188 LEU A CA 1
ATOM 1478 C C . LEU A 1 188 ? 3.048 -6.134 -21.525 1.00 39.19 188 LEU A C 1
ATOM 1480 O O . LEU A 1 188 ? 1.976 -6.670 -21.248 1.00 39.19 188 LEU A O 1
ATOM 1484 N N . LEU A 1 189 ? 3.238 -5.440 -22.650 1.00 34.75 189 LEU A N 1
ATOM 1485 C CA . LEU A 1 189 ? 2.189 -5.225 -23.652 1.00 34.75 189 LEU A CA 1
ATOM 1486 C C . LEU A 1 189 ? 1.879 -6.494 -24.460 1.00 34.75 189 LEU A C 1
ATOM 1488 O O . LEU A 1 189 ? 0.731 -6.702 -24.839 1.00 34.75 189 LEU A O 1
ATOM 1492 N N . ALA A 1 190 ? 2.852 -7.389 -24.665 1.00 36.09 190 ALA A N 1
ATOM 1493 C CA . ALA A 1 190 ? 2.629 -8.643 -25.389 1.00 36.09 190 ALA A CA 1
ATOM 1494 C C . ALA A 1 190 ? 1.972 -9.757 -24.551 1.00 36.09 190 ALA A C 1
ATOM 1496 O O . ALA A 1 190 ? 1.835 -10.878 -25.046 1.00 36.09 190 ALA A O 1
ATOM 1497 N N . LYS A 1 191 ? 1.628 -9.528 -23.272 1.00 41.16 191 LYS A N 1
ATOM 1498 C CA . LYS A 1 191 ? 1.264 -10.649 -22.392 1.00 41.16 191 LYS A CA 1
ATOM 1499 C C . LYS A 1 191 ? 0.292 -10.328 -21.264 1.00 41.16 191 LYS A C 1
ATOM 1501 O O . LYS A 1 191 ? 0.402 -10.856 -20.162 1.00 41.16 191 LYS A O 1
ATOM 1506 N N . GLN A 1 192 ? -0.745 -9.568 -21.592 1.00 39.16 192 GLN A N 1
ATOM 1507 C CA . GLN A 1 192 ? -2.024 -9.657 -20.884 1.00 39.16 192 GLN A CA 1
ATOM 1508 C C . GLN A 1 192 ? -2.929 -10.731 -21.511 1.00 39.16 192 GLN A C 1
ATOM 1510 O O . GLN A 1 192 ? -4.138 -10.574 -21.626 1.00 39.16 192 GLN A O 1
ATOM 1515 N N . THR A 1 193 ? -2.335 -11.835 -21.958 1.00 37.69 193 THR A N 1
ATOM 1516 C CA . THR A 1 193 ? -3.064 -12.993 -22.466 1.00 37.69 193 THR A CA 1
ATOM 1517 C C . THR A 1 193 ? -2.971 -14.066 -21.398 1.00 37.69 193 THR A C 1
ATOM 1519 O O . THR A 1 193 ? -1.863 -14.452 -21.034 1.00 37.69 193 THR A O 1
ATOM 1522 N N . SER A 1 194 ? -4.130 -14.447 -20.863 1.00 41.97 194 SER A N 1
ATOM 1523 C CA . SER A 1 194 ? -4.455 -15.699 -20.165 1.00 41.97 194 SER A CA 1
ATOM 1524 C C . SER A 1 194 ? -3.331 -16.735 -20.006 1.00 41.97 194 SER A C 1
ATOM 1526 O O . SER A 1 194 ? -2.564 -16.995 -20.931 1.00 41.97 194 SER A O 1
ATOM 1528 N N . ALA A 1 195 ? -3.315 -17.407 -18.850 1.00 40.31 195 ALA A N 1
ATOM 1529 C CA . ALA A 1 195 ? -2.479 -18.581 -18.586 1.00 40.31 195 ALA A CA 1
ATOM 1530 C C . ALA A 1 195 ? -2.346 -19.486 -19.826 1.00 40.31 195 ALA A C 1
ATOM 1532 O O . ALA A 1 195 ? -3.362 -19.833 -20.426 1.00 40.31 195 ALA A O 1
ATOM 1533 N N . MET A 1 196 ? -1.120 -19.874 -20.218 1.00 41.69 196 MET A N 1
ATOM 1534 C CA . MET A 1 196 ? -0.933 -20.695 -21.430 1.00 41.69 196 MET A CA 1
ATOM 1535 C C . MET A 1 196 ? -1.657 -22.040 -21.348 1.00 41.69 196 MET A C 1
ATOM 1537 O O . MET A 1 196 ? -2.008 -22.613 -22.372 1.00 41.69 196 MET A O 1
ATOM 1541 N N . ALA A 1 197 ? -1.836 -22.548 -20.133 1.00 44.72 197 ALA A N 1
ATOM 1542 C CA . ALA A 1 197 ? -2.660 -23.697 -19.819 1.00 44.72 197 ALA A CA 1
ATOM 1543 C C . ALA A 1 197 ? -2.987 -23.663 -18.319 1.00 44.72 197 ALA A C 1
ATOM 1545 O O . ALA A 1 197 ? -2.249 -23.069 -17.528 1.00 44.72 197 ALA A O 1
ATOM 1546 N N . THR A 1 198 ? -4.092 -24.297 -17.938 1.00 45.59 198 THR A N 1
ATOM 1547 C CA . THR A 1 198 ? -4.499 -24.507 -16.547 1.00 45.59 198 THR A CA 1
ATOM 1548 C C . THR A 1 198 ? -4.741 -25.997 -16.371 1.00 45.59 198 THR A C 1
ATOM 1550 O O . THR A 1 198 ? -5.512 -26.582 -17.124 1.00 45.59 198 THR A O 1
ATOM 1553 N N . TYR A 1 199 ? -4.075 -26.602 -15.392 1.00 49.28 199 TYR A N 1
ATOM 1554 C CA . TYR A 1 199 ? -4.189 -28.030 -15.101 1.00 49.28 199 TYR A CA 1
ATOM 1555 C C . TYR A 1 199 ? -4.708 -28.231 -13.677 1.00 49.28 199 TYR A C 1
ATOM 1557 O O . TYR A 1 199 ? -4.380 -27.433 -12.801 1.00 49.28 199 TYR A O 1
ATOM 1565 N N . THR A 1 200 ? -5.527 -29.258 -13.445 1.00 48.69 200 THR A N 1
ATOM 1566 C CA . THR A 1 200 ? -6.235 -29.489 -12.169 1.00 48.69 200 THR A CA 1
ATOM 1567 C C . THR A 1 200 ? -6.058 -30.912 -11.614 1.00 48.69 200 THR A C 1
ATOM 1569 O O . THR A 1 200 ? -6.680 -31.251 -10.611 1.00 48.69 200 THR A O 1
ATOM 1572 N N . SER A 1 201 ? 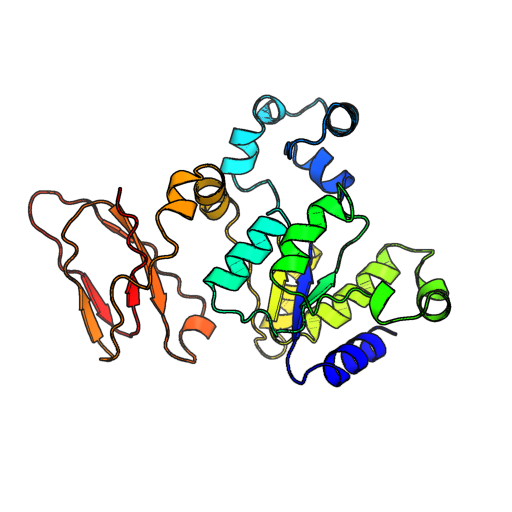-5.191 -31.741 -12.211 1.00 45.41 201 SER A N 1
ATOM 1573 C CA . SER A 1 201 ? -5.132 -33.203 -12.002 1.00 45.41 201 SER A CA 1
ATOM 1574 C C . SER A 1 201 ? -4.335 -33.699 -10.787 1.00 45.41 201 SER A C 1
ATOM 1576 O O . SER A 1 201 ? -4.257 -34.903 -10.566 1.00 45.41 201 SER A O 1
ATOM 1578 N N . GLY A 1 202 ? -3.682 -32.834 -10.008 1.00 41.41 202 GLY A N 1
ATOM 1579 C CA . GLY A 1 202 ? -2.817 -33.253 -8.887 1.00 41.41 202 GLY A CA 1
ATOM 1580 C C . GLY A 1 202 ? -1.401 -33.736 -9.271 1.00 41.41 202 GLY A C 1
ATOM 1581 O O . GLY A 1 202 ? -0.470 -33.543 -8.489 1.00 41.41 202 GLY A O 1
ATOM 1582 N N . SER A 1 203 ? -1.185 -34.243 -10.490 1.00 44.09 203 SER A N 1
ATOM 1583 C CA . SER A 1 203 ? 0.139 -34.440 -11.104 1.00 44.09 203 SER A CA 1
ATOM 1584 C C . SER A 1 203 ? 0.032 -34.289 -12.620 1.00 44.09 203 SER A C 1
ATOM 1586 O O . SER A 1 203 ? -0.732 -35.008 -13.257 1.00 44.09 203 SER A O 1
ATOM 1588 N N . ASP A 1 204 ? 0.775 -33.338 -13.187 1.00 45.31 204 ASP A N 1
ATOM 1589 C CA . ASP A 1 204 ? 0.675 -32.982 -14.602 1.00 45.31 204 ASP A CA 1
ATOM 1590 C C . ASP A 1 204 ? 2.057 -32.995 -15.256 1.00 45.31 204 ASP A C 1
ATOM 1592 O O . ASP A 1 204 ? 3.024 -32.441 -14.728 1.00 45.31 204 ASP A O 1
ATOM 1596 N N . THR A 1 205 ? 2.142 -33.628 -16.428 1.00 48.03 205 THR A N 1
ATOM 1597 C CA . THR A 1 205 ? 3.343 -33.607 -17.270 1.00 48.03 205 THR A CA 1
ATOM 1598 C C . THR A 1 205 ? 3.148 -32.574 -18.365 1.00 48.03 205 THR A C 1
ATOM 1600 O O . THR A 1 205 ? 2.260 -32.714 -19.206 1.00 48.03 205 THR A O 1
ATOM 1603 N N . ILE A 1 206 ? 3.990 -31.543 -18.382 1.00 54.12 206 ILE A N 1
ATOM 1604 C CA . ILE A 1 206 ? 3.929 -30.494 -19.403 1.00 54.12 206 ILE A CA 1
ATOM 1605 C C . ILE A 1 206 ? 5.097 -30.680 -20.362 1.00 54.12 206 ILE A C 1
ATOM 1607 O O . ILE A 1 206 ? 6.256 -30.737 -19.952 1.00 54.12 206 ILE A O 1
ATOM 1611 N N . THR A 1 207 ? 4.786 -30.751 -21.656 1.00 50.25 207 THR A N 1
ATOM 1612 C CA . THR A 1 207 ? 5.809 -30.730 -22.705 1.00 50.25 207 THR A CA 1
ATOM 1613 C C . THR A 1 207 ? 6.094 -29.279 -23.068 1.00 50.25 207 THR A C 1
ATOM 1615 O O . THR A 1 207 ? 5.205 -28.555 -23.517 1.00 50.25 207 THR A O 1
ATOM 1618 N N . LEU A 1 208 ? 7.328 -28.834 -22.843 1.00 55.62 208 LEU A N 1
ATOM 1619 C CA . LEU A 1 208 ? 7.785 -27.523 -23.288 1.00 55.62 208 LEU A CA 1
ATOM 1620 C C . LEU A 1 208 ? 8.346 -27.682 -24.705 1.00 55.62 208 LEU A C 1
ATOM 1622 O O . LEU A 1 208 ? 9.241 -28.489 -24.928 1.00 55.62 208 LEU A O 1
ATOM 1626 N N . ASN A 1 209 ? 7.819 -26.919 -25.664 1.00 50.94 209 ASN A N 1
ATOM 1627 C CA . ASN A 1 209 ? 8.220 -27.024 -27.076 1.00 50.94 209 ASN A CA 1
ATOM 1628 C C . ASN A 1 209 ? 9.319 -26.024 -27.473 1.00 50.94 209 ASN A C 1
ATOM 1630 O O . ASN A 1 209 ? 9.685 -25.948 -28.642 1.00 50.94 209 ASN A O 1
ATOM 1634 N N . ARG A 1 210 ? 9.820 -25.224 -26.523 1.00 48.47 210 ARG A N 1
ATOM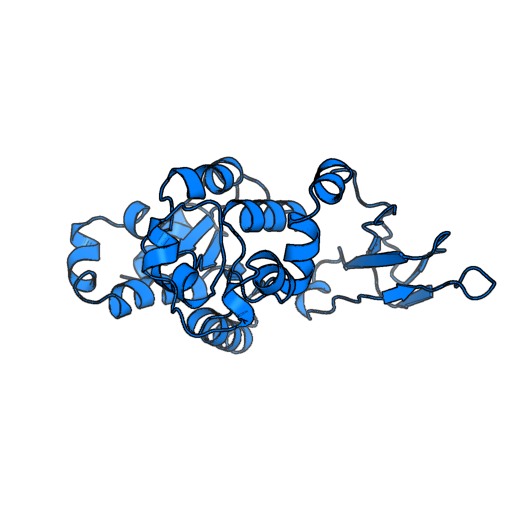 1635 C CA . ARG A 1 210 ? 10.884 -24.242 -26.760 1.00 48.47 210 ARG A CA 1
ATOM 1636 C C . ARG A 1 210 ? 11.740 -24.003 -25.524 1.00 48.47 210 ARG A C 1
ATOM 1638 O O . ARG A 1 210 ? 11.239 -24.088 -24.401 1.00 48.47 210 ARG A O 1
ATOM 1645 N N . SER A 1 211 ? 12.998 -23.638 -25.752 1.00 43.72 211 SER A N 1
ATOM 1646 C CA . SER A 1 211 ? 13.940 -23.152 -24.739 1.00 43.72 211 SER A CA 1
ATOM 1647 C C . SER A 1 211 ? 13.474 -21.817 -24.163 1.00 43.72 211 SER A C 1
ATOM 1649 O O . SER A 1 211 ? 12.949 -20.975 -24.892 1.00 43.72 211 SER A O 1
ATOM 1651 N N . GLY A 1 212 ? 13.673 -21.603 -22.861 1.00 49.62 212 GLY A N 1
ATOM 1652 C CA . GLY A 1 212 ? 13.342 -20.330 -22.221 1.00 49.62 212 GLY A CA 1
ATOM 1653 C C . GLY A 1 212 ? 13.135 -20.419 -20.711 1.00 49.62 212 GLY A C 1
ATOM 1654 O O . GLY A 1 212 ? 13.206 -21.491 -20.107 1.00 49.62 212 GLY A O 1
ATOM 1655 N N . HIS A 1 213 ? 12.864 -19.263 -20.102 1.00 46.16 213 HIS A N 1
ATOM 1656 C CA . HIS A 1 213 ? 12.466 -19.173 -18.700 1.00 46.16 213 HIS A CA 1
ATOM 1657 C C . HIS A 1 213 ? 10.954 -19.323 -18.559 1.00 46.16 213 HIS A C 1
ATOM 1659 O O . HIS A 1 213 ? 10.181 -18.583 -19.173 1.00 46.16 213 HIS A O 1
ATOM 1665 N N . PHE A 1 214 ? 10.546 -20.245 -17.692 1.00 45.84 214 PHE A N 1
ATOM 1666 C CA . PHE A 1 214 ? 9.145 -20.498 -17.393 1.00 45.84 214 PHE A CA 1
ATOM 1667 C C . PHE A 1 214 ? 8.861 -20.197 -15.924 1.00 45.84 214 PHE A C 1
ATOM 1669 O O . PHE A 1 214 ? 9.632 -20.557 -15.030 1.00 45.84 214 PHE A O 1
ATOM 1676 N N . TYR A 1 215 ? 7.744 -19.510 -15.691 1.00 45.78 215 TYR A N 1
ATOM 1677 C CA . TYR A 1 215 ? 7.237 -19.212 -14.359 1.00 45.78 215 TYR A CA 1
ATOM 1678 C C . TYR A 1 215 ? 5.977 -20.029 -14.124 1.00 45.78 215 TYR A C 1
ATOM 1680 O O . TYR A 1 215 ? 5.077 -20.055 -14.966 1.00 45.78 215 TYR A O 1
ATOM 1688 N N . PHE A 1 216 ? 5.938 -20.684 -12.971 1.00 49.50 216 PHE A N 1
ATOM 1689 C CA . PHE A 1 216 ? 4.884 -21.604 -12.585 1.00 49.50 216 PHE A CA 1
ATOM 1690 C C . PHE A 1 216 ? 4.192 -21.062 -11.335 1.00 49.50 216 PHE A C 1
ATOM 1692 O O . PHE A 1 216 ? 4.834 -20.839 -10.309 1.00 49.50 216 PHE A O 1
ATOM 1699 N N . LEU A 1 217 ? 2.887 -20.814 -11.435 1.00 47.09 217 LEU A N 1
ATOM 1700 C CA . LEU A 1 217 ? 2.055 -20.309 -10.341 1.00 47.09 217 LEU A CA 1
ATOM 1701 C C . LEU A 1 217 ? 1.040 -21.378 -9.955 1.00 47.09 217 LEU A C 1
ATOM 1703 O O . LEU A 1 217 ? 0.221 -21.701 -10.806 1.00 47.09 217 LEU A O 1
ATOM 1707 N N . CYS A 1 218 ? 1.074 -21.877 -8.712 1.00 42.59 218 CYS A N 1
ATOM 1708 C CA . CYS A 1 218 ? 0.119 -22.863 -8.195 1.00 42.59 218 CYS A CA 1
ATOM 1709 C C . CYS A 1 218 ? -1.226 -22.213 -7.827 1.00 42.59 218 CYS A C 1
ATOM 1711 O O . CYS A 1 218 ? -1.329 -21.513 -6.823 1.00 42.59 218 CYS A O 1
ATOM 1713 N N . GLY A 1 219 ? -2.268 -22.463 -8.616 1.00 40.59 219 GLY A N 1
ATOM 1714 C CA . GLY A 1 219 ? -3.645 -22.013 -8.361 1.00 40.59 219 GLY A CA 1
ATOM 1715 C C . GLY A 1 219 ? -4.441 -22.789 -7.296 1.00 40.59 219 GLY A C 1
ATOM 1716 O O . GLY A 1 219 ? -5.601 -22.454 -7.071 1.00 40.59 219 GLY A O 1
ATOM 1717 N N . THR A 1 220 ? -3.868 -23.796 -6.625 1.00 39.50 220 THR A N 1
ATOM 1718 C CA . THR A 1 220 ? -4.581 -24.535 -5.565 1.00 39.50 220 THR A CA 1
ATOM 1719 C C . THR A 1 220 ? -4.623 -23.732 -4.259 1.00 39.50 220 THR A C 1
ATOM 1721 O O . THR A 1 220 ? -3.563 -23.339 -3.747 1.00 39.50 220 THR A O 1
ATOM 1724 N N . PRO A 1 221 ? -5.815 -23.507 -3.667 1.00 38.16 221 PRO A N 1
ATOM 1725 C CA . PRO A 1 221 ? -5.942 -22.864 -2.363 1.00 38.16 221 PRO A CA 1
ATOM 1726 C C . PRO A 1 221 ? -5.101 -23.613 -1.321 1.00 38.16 221 PRO A C 1
ATOM 1728 O O . PRO A 1 221 ? -5.260 -24.814 -1.136 1.00 38.16 221 PRO A O 1
ATOM 1731 N N . GLY A 1 222 ? -4.173 -22.920 -0.658 1.00 41.03 222 GLY A N 1
ATOM 1732 C CA . GLY A 1 222 ? -3.302 -23.518 0.363 1.00 41.03 222 GLY A CA 1
ATOM 1733 C C . GLY A 1 222 ? -1.873 -23.839 -0.085 1.00 41.03 222 GLY A C 1
ATOM 1734 O O . GLY A 1 222 ? -0.946 -23.770 0.718 1.00 41.03 222 GLY A O 1
ATOM 1735 N N . HIS A 1 223 ? -1.632 -24.086 -1.374 1.00 38.94 223 HIS A N 1
ATOM 1736 C CA . HIS A 1 223 ? -0.290 -24.453 -1.855 1.00 38.94 223 HIS A CA 1
ATOM 1737 C C . HIS A 1 223 ? 0.649 -23.250 -2.041 1.00 38.94 223 HIS A C 1
ATOM 1739 O O . HIS A 1 223 ? 1.852 -23.361 -1.810 1.00 38.94 223 HIS A O 1
ATOM 1745 N N . CYS A 1 224 ? 0.110 -22.061 -2.329 1.00 42.56 224 CYS A N 1
ATOM 1746 C CA . CYS A 1 224 ? 0.882 -20.811 -2.292 1.00 42.56 224 CYS A CA 1
ATOM 1747 C C . CYS A 1 224 ? 1.270 -20.364 -0.866 1.00 42.56 224 CYS A C 1
ATOM 1749 O O . CYS A 1 224 ? 2.125 -19.492 -0.707 1.00 42.56 224 CYS A O 1
ATOM 1751 N N . GLN A 1 225 ? 0.679 -20.951 0.184 1.00 36.09 225 GLN A N 1
ATOM 1752 C CA . GLN A 1 225 ? 0.904 -20.533 1.577 1.00 36.09 225 GLN A CA 1
ATOM 1753 C C . GLN A 1 225 ? 2.282 -20.955 2.119 1.00 36.09 225 GLN A C 1
ATOM 1755 O O . GLN A 1 225 ? 2.749 -20.384 3.101 1.00 36.09 225 GLN A O 1
ATOM 1760 N N . HIS A 1 226 ? 2.976 -21.877 1.441 1.00 32.78 226 HIS A N 1
ATOM 1761 C CA . HIS A 1 226 ? 4.321 -22.333 1.816 1.00 32.78 226 HIS A CA 1
ATOM 1762 C C . HIS A 1 226 ? 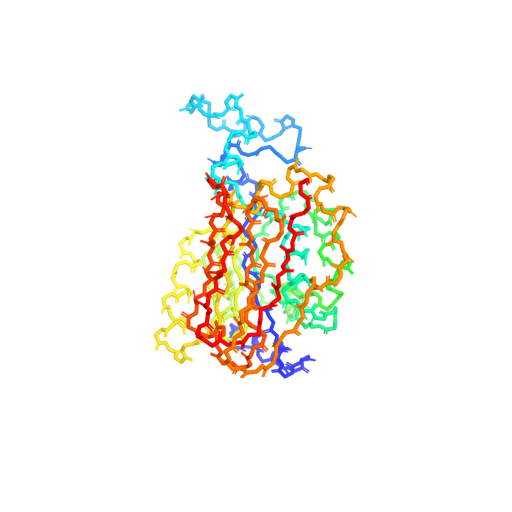5.455 -21.692 0.990 1.00 32.78 226 HIS A C 1
ATOM 1764 O O . HIS A 1 226 ? 6.624 -22.012 1.197 1.00 32.78 226 HIS A O 1
ATOM 1770 N N . GLY A 1 227 ? 5.147 -20.751 0.087 1.00 34.50 227 GLY A N 1
ATOM 1771 C CA . GLY A 1 227 ? 6.157 -19.925 -0.589 1.00 34.50 227 GLY A CA 1
ATOM 1772 C C . GLY A 1 227 ? 7.024 -20.643 -1.630 1.00 34.50 227 GLY A C 1
ATOM 1773 O O . GLY A 1 227 ? 8.100 -20.146 -1.962 1.00 34.50 227 GLY A O 1
ATOM 1774 N N . GLN A 1 228 ? 6.586 -21.781 -2.168 1.00 35.53 228 GLN A N 1
ATOM 1775 C CA . GLN A 1 228 ? 7.297 -22.437 -3.263 1.00 35.53 228 GLN A CA 1
ATOM 1776 C C . GLN A 1 228 ? 6.945 -21.771 -4.595 1.00 35.53 228 GLN A C 1
ATOM 1778 O O . GLN A 1 228 ? 5.864 -21.960 -5.144 1.00 35.53 228 GLN A O 1
ATOM 1783 N N . TRP A 1 229 ? 7.894 -20.987 -5.099 1.00 44.41 229 TRP A N 1
ATOM 1784 C CA . TRP A 1 229 ? 7.937 -20.488 -6.470 1.00 44.41 229 TRP A CA 1
ATOM 1785 C C . TRP A 1 229 ? 9.038 -21.262 -7.203 1.00 44.41 229 TRP A C 1
ATOM 1787 O O . TRP A 1 229 ? 10.208 -20.881 -7.094 1.00 44.41 229 TRP A O 1
ATOM 1797 N N . PRO A 1 230 ? 8.732 -22.358 -7.914 1.00 40.78 230 PRO A N 1
ATOM 1798 C CA . PRO A 1 230 ? 9.720 -23.012 -8.757 1.00 40.78 230 PRO A CA 1
ATOM 1799 C C . PRO A 1 230 ? 10.010 -22.102 -9.955 1.00 40.78 230 PRO A C 1
ATOM 1801 O O . PRO A 1 230 ? 9.119 -21.789 -10.743 1.00 40.78 230 PRO A O 1
ATOM 1804 N N . SER A 1 231 ? 11.253 -21.642 -10.085 1.00 36.66 231 SER A N 1
ATOM 1805 C CA . SER A 1 231 ? 11.750 -21.077 -11.340 1.00 36.66 231 SER A CA 1
ATOM 1806 C C . SER A 1 231 ? 12.712 -22.076 -11.954 1.00 36.66 231 SER A C 1
ATOM 1808 O O . SER A 1 231 ? 13.738 -22.366 -11.339 1.00 36.66 231 SER A O 1
ATOM 1810 N N . SER A 1 232 ? 12.388 -22.570 -13.144 1.00 40.28 232 SER A N 1
ATOM 1811 C CA . SER A 1 232 ? 13.230 -23.515 -13.875 1.00 40.28 232 SER A CA 1
ATOM 1812 C C . SER A 1 232 ? 13.716 -22.860 -15.160 1.00 40.28 232 SER A C 1
ATOM 1814 O O . SER A 1 232 ? 12.935 -22.288 -15.923 1.00 40.28 232 SER A O 1
ATOM 1816 N N . GLU A 1 233 ? 15.021 -22.921 -15.380 1.00 37.00 233 GLU A N 1
ATOM 1817 C CA . GLU A 1 233 ? 15.639 -22.606 -16.661 1.00 37.00 233 GLU A CA 1
ATOM 1818 C C . GLU A 1 233 ? 15.717 -23.903 -17.464 1.00 37.00 233 GLU A C 1
ATOM 1820 O O . GLU A 1 233 ? 16.261 -24.897 -16.984 1.00 37.00 233 GLU A O 1
ATOM 1825 N N . VAL A 1 234 ? 15.104 -23.922 -18.648 1.00 39.25 234 VAL A N 1
ATOM 1826 C CA . VAL A 1 234 ? 15.041 -25.122 -19.487 1.00 39.25 234 VAL A CA 1
ATOM 1827 C C . VAL A 1 234 ? 15.834 -24.867 -20.761 1.00 39.25 234 VAL A C 1
ATOM 1829 O O . VAL A 1 234 ? 15.426 -24.079 -21.619 1.00 39.25 234 VAL A O 1
ATOM 1832 N N . VAL A 1 235 ? 16.973 -25.551 -20.872 1.00 35.69 235 VAL A N 1
ATOM 1833 C CA . VAL A 1 235 ? 17.884 -25.504 -22.022 1.00 35.69 235 VAL A CA 1
ATOM 1834 C C . VAL A 1 235 ? 17.794 -26.835 -22.770 1.00 35.69 235 VAL A C 1
ATOM 1836 O O . VAL A 1 235 ? 17.993 -27.897 -22.184 1.00 35.69 235 VAL A O 1
ATOM 1839 N N . PHE A 1 236 ? 17.470 -26.792 -24.064 1.00 33.28 236 PHE A N 1
ATOM 1840 C CA . PHE A 1 236 ? 17.337 -27.985 -24.903 1.00 33.28 236 PHE A CA 1
ATOM 1841 C C . PHE A 1 236 ? 18.713 -28.356 -25.448 1.00 33.28 236 PHE A C 1
ATOM 1843 O O . PHE A 1 236 ? 19.298 -27.579 -26.197 1.00 33.28 236 PHE A O 1
ATOM 1850 N N . LEU A 1 237 ? 19.218 -29.542 -25.098 1.00 36.00 237 LEU A N 1
ATOM 1851 C CA . LEU A 1 237 ? 20.509 -30.031 -25.596 1.00 36.00 237 LEU A CA 1
ATOM 1852 C C . LEU A 1 237 ? 20.410 -31.106 -26.691 1.00 36.00 237 LEU A C 1
ATOM 1854 O O . LEU A 1 237 ? 21.454 -31.527 -27.167 1.00 36.00 237 LEU A O 1
ATOM 1858 N N . SER A 1 238 ? 19.203 -31.522 -27.116 1.00 41.75 238 SER A N 1
ATOM 1859 C CA . SER A 1 238 ? 18.902 -32.256 -28.384 1.00 41.75 238 SER A CA 1
ATOM 1860 C C . SER A 1 238 ? 17.609 -33.093 -28.346 1.00 41.75 238 SER A C 1
ATOM 1862 O O . SER A 1 238 ? 17.276 -33.767 -29.315 1.00 41.75 238 SER A O 1
ATOM 1864 N N . SER A 1 239 ? 16.812 -33.037 -27.280 1.00 43.09 239 SER A N 1
ATOM 1865 C CA . SER A 1 239 ? 15.445 -33.579 -27.262 1.00 43.09 239 SER A CA 1
ATOM 1866 C C . SER A 1 239 ? 14.580 -32.776 -26.292 1.00 43.09 239 SER A C 1
ATOM 1868 O O . SER A 1 239 ? 15.107 -32.167 -25.360 1.00 43.09 239 SER A O 1
ATOM 1870 N N . ALA A 1 240 ? 13.268 -32.701 -26.548 1.00 44.00 240 ALA A N 1
ATOM 1871 C CA . ALA A 1 240 ? 12.353 -31.929 -25.712 1.00 44.00 240 ALA A CA 1
ATOM 1872 C C . ALA A 1 240 ? 12.259 -32.544 -24.305 1.00 44.00 240 ALA A C 1
ATOM 1874 O O . ALA A 1 240 ? 11.787 -33.678 -24.186 1.00 44.00 240 ALA A O 1
ATOM 1875 N N . PRO A 1 241 ? 12.705 -31.852 -23.238 1.00 43.81 241 PRO A N 1
ATOM 1876 C CA . PRO A 1 241 ? 12.640 -32.406 -21.900 1.00 43.81 241 PRO A CA 1
ATOM 1877 C C . PRO A 1 241 ? 11.181 -32.433 -21.435 1.00 43.81 241 PRO A C 1
ATOM 1879 O O . PRO A 1 241 ? 10.464 -31.432 -21.508 1.00 43.81 241 PRO A O 1
ATOM 1882 N N . LYS A 1 242 ? 10.742 -33.594 -20.944 1.00 42.19 242 LYS A N 1
ATOM 1883 C CA . LYS A 1 242 ? 9.492 -33.734 -20.193 1.00 42.19 242 LYS A CA 1
ATOM 1884 C C . LYS A 1 242 ? 9.800 -33.453 -18.728 1.00 42.19 242 LYS A C 1
ATOM 1886 O O . LYS A 1 242 ? 10.683 -34.088 -18.158 1.00 42.19 242 LYS A O 1
ATOM 1891 N N . LEU A 1 243 ? 9.099 -32.490 -18.141 1.00 45.22 243 LEU A N 1
ATOM 1892 C CA . LEU A 1 243 ? 9.191 -32.198 -16.715 1.00 45.22 243 LEU A CA 1
ATOM 1893 C C . LEU A 1 243 ? 7.950 -32.771 -16.031 1.00 45.22 243 LEU A C 1
ATOM 1895 O O . LEU A 1 243 ? 6.826 -32.366 -16.336 1.00 45.22 243 LEU A O 1
ATOM 1899 N N . GLU A 1 244 ? 8.169 -33.724 -15.130 1.00 35.75 244 GLU A N 1
ATOM 1900 C CA . GLU A 1 244 ? 7.138 -34.243 -14.235 1.00 35.75 244 GLU A CA 1
ATOM 1901 C C . GLU A 1 244 ? 7.121 -33.405 -12.958 1.00 35.75 244 GLU A C 1
ATOM 1903 O O . GLU A 1 244 ? 8.140 -33.256 -12.280 1.00 35.75 244 GLU A O 1
ATOM 1908 N N . PHE A 1 245 ? 5.958 -32.848 -12.625 1.00 41.47 245 PHE A N 1
ATOM 1909 C CA . PHE A 1 245 ? 5.750 -32.134 -11.372 1.00 41.47 245 PHE A CA 1
ATOM 1910 C C . PHE A 1 245 ? 4.727 -32.879 -10.514 1.00 41.47 245 PHE A C 1
ATOM 1912 O O . PHE A 1 245 ? 3.663 -33.297 -10.982 1.00 41.47 245 PHE A O 1
ATOM 1919 N N . THR A 1 246 ? 5.037 -33.021 -9.227 1.00 34.09 246 THR A N 1
ATOM 1920 C CA . THR A 1 246 ? 4.111 -33.551 -8.226 1.00 34.09 246 THR A CA 1
ATOM 1921 C C . THR A 1 246 ? 3.506 -32.369 -7.462 1.00 34.09 246 THR A C 1
ATOM 1923 O O . THR A 1 246 ? 4.184 -31.706 -6.678 1.00 34.09 246 THR A O 1
ATOM 1926 N N . THR A 1 247 ? 2.205 -32.145 -7.668 1.00 30.47 247 THR A N 1
ATOM 1927 C CA . THR A 1 247 ? 1.298 -31.143 -7.059 1.00 30.47 247 THR A CA 1
ATOM 1928 C C . THR A 1 247 ? 1.093 -29.800 -7.781 1.00 30.47 247 THR A C 1
ATOM 1930 O O . THR A 1 247 ? 2.018 -29.157 -8.268 1.00 30.47 247 THR A O 1
ATOM 1933 N N . VAL A 1 248 ? -0.184 -29.395 -7.858 1.00 37.66 248 VAL A N 1
ATOM 1934 C CA . VAL A 1 248 ? -0.824 -28.875 -9.078 1.00 37.66 248 VAL A CA 1
ATOM 1935 C C . VAL A 1 248 ? -1.533 -27.543 -8.906 1.00 37.66 248 VAL A C 1
ATOM 1937 O O . VAL A 1 248 ? -2.245 -27.332 -7.939 1.00 37.66 248 VAL A O 1
ATOM 1940 N N . VAL A 1 249 ? -1.277 -26.649 -9.856 1.00 30.72 249 VAL A N 1
ATOM 1941 C CA . VAL A 1 249 ? -2.163 -25.982 -10.832 1.00 30.72 249 VAL A CA 1
ATOM 1942 C C . VAL A 1 249 ? -1.150 -25.108 -11.546 1.00 30.72 249 VAL A C 1
ATOM 1944 O O . VAL A 1 249 ? -0.792 -24.077 -11.012 1.00 30.72 249 VAL A O 1
ATOM 1947 N N . LEU A 1 250 ? -0.547 -25.549 -12.648 1.00 36.53 250 LEU A N 1
ATOM 1948 C CA . LEU A 1 250 ? 0.520 -24.775 -13.288 1.00 36.53 250 LEU A CA 1
ATOM 1949 C C . LEU A 1 250 ? -0.101 -23.695 -14.180 1.00 36.53 250 LEU A C 1
ATOM 1951 O O . LEU A 1 250 ? -0.469 -23.977 -15.315 1.00 36.53 250 LEU A O 1
ATOM 1955 N N . CYS A 1 251 ? -0.182 -22.450 -13.713 1.00 34.31 251 CYS A N 1
ATOM 1956 C CA . CYS A 1 251 ? -0.284 -21.319 -14.634 1.00 34.31 251 CYS A CA 1
ATOM 1957 C C . CYS A 1 251 ? 1.100 -21.119 -15.253 1.00 34.31 251 CYS A C 1
ATOM 1959 O O . CYS A 1 251 ? 1.965 -20.476 -14.656 1.00 34.31 251 CYS A O 1
ATOM 1961 N N . VAL A 1 252 ? 1.335 -21.715 -16.424 1.00 35.97 252 VAL A N 1
ATOM 1962 C CA . VAL A 1 252 ? 2.545 -21.428 -17.197 1.00 35.97 252 VAL A CA 1
ATOM 1963 C C . VAL A 1 252 ? 2.345 -20.058 -17.836 1.00 35.97 252 VAL A C 1
ATOM 1965 O O . VAL A 1 252 ? 1.635 -19.911 -18.831 1.00 35.97 252 VAL A O 1
ATOM 1968 N N . LEU A 1 253 ? 2.957 -19.027 -17.262 1.00 37.19 253 LEU A N 1
ATOM 1969 C CA . LEU A 1 253 ? 3.157 -17.776 -17.984 1.00 37.19 253 LEU A CA 1
ATOM 1970 C C . LEU A 1 253 ? 4.290 -18.038 -18.967 1.00 37.19 253 LEU A C 1
ATOM 1972 O O . LEU A 1 253 ? 5.467 -17.959 -18.617 1.00 37.19 253 LEU A O 1
ATOM 1976 N N . GLY A 1 254 ? 3.958 -18.432 -20.191 1.00 30.02 254 GLY A N 1
ATOM 1977 C CA . GLY A 1 254 ? 4.994 -18.590 -21.195 1.00 30.02 254 GLY A CA 1
ATOM 1978 C C . GLY A 1 254 ? 5.486 -17.234 -21.598 1.00 30.02 254 GLY A C 1
ATOM 1979 O O . GLY A 1 254 ? 4.816 -16.538 -22.356 1.00 30.02 254 GLY A O 1
ATOM 1980 N N . LEU A 1 255 ? 6.699 -16.882 -21.189 1.00 33.81 255 LEU A N 1
ATOM 1981 C CA . LEU A 1 255 ? 7.482 -15.984 -22.013 1.00 33.81 255 LEU A CA 1
ATOM 1982 C C . LEU A 1 255 ? 7.681 -16.672 -23.370 1.00 33.81 255 LEU A C 1
ATOM 1984 O O . LEU A 1 255 ? 8.175 -17.790 -23.475 1.00 33.81 255 LEU A O 1
ATOM 1988 N N . VAL A 1 256 ? 7.116 -16.028 -24.383 1.00 25.83 256 VAL A N 1
ATOM 1989 C CA . VAL A 1 256 ? 7.334 -16.261 -25.801 1.00 25.83 256 VAL A CA 1
ATOM 1990 C C . VAL A 1 256 ? 8.452 -15.271 -26.038 1.00 25.83 256 VAL A C 1
ATOM 1992 O O . VAL A 1 256 ? 8.193 -14.070 -25.956 1.00 25.83 256 VAL A O 1
ATOM 1995 N N . LEU A 1 257 ? 9.677 -15.788 -26.064 1.00 28.17 257 LEU A N 1
ATOM 1996 C CA . LEU A 1 257 ? 10.802 -15.104 -26.684 1.00 28.17 257 LEU A CA 1
ATOM 1997 C C . LEU A 1 257 ? 10.668 -15.306 -28.192 1.00 28.17 257 LEU A C 1
ATOM 1999 O O . LEU A 1 257 ? 10.218 -16.417 -28.571 1.00 28.17 257 LEU A O 1
#

Secondary structure (DSSP, 8-state):
-HHHHHHHHHHH-SSEEEEE----HHHHHHHT--SS--HHHHTTS-TT-TTTT-HHHHHHTT-SPPPHHHHHHHHHHTT--TTSEEEEE-SS-TTHHHHHHHHHHH-SSEE-HHHHS-HHHHHHHHT-HHHHHHHHHHHHHHSSEEEESS--HHHHHHHHHHHHTT---EE---HHHHHHHHT-HHHHHT--S--S----SSEEEEE--S-EEEEEEE-STTGGGGT---EEEE--SSS-PEEEEES--EEEEE---

Sequence (257 aa):
MGKTLVDRMRMKSKHFIALHLRFEPDMLAFSGCDFGGGEKIKERTWENSEEASNPDKVRRHGRCPLTPEEVGLMLRALGFGSDIHLYVASGEVYGGEETLAPLKKLFPNFHSKETIASTEELTPFSSFSSRMAALDFIVCDESDVFIANNNGNMARMLAGRRRYFGHKPTIRPNAKKLSLLFMNPPLLLAKQTSAMATYTSGSDTITLNRSGHFYFLCGTPGHCQHGQWPSSEVVFLSSAPKLEFTTVVLCVLGLVL

Organism: NCBI:txid2094558

Foldseek 3Di:
DLVLLLVLLCVLDVAAEEEAEEQDLQLCLDLLADPPQPCVSVVSRDPPDPVNVDNLVSQLVLSDFDFLLLVLVVCVVVVDQLAHAYEYRYDQHRVHPVSNVNNCVSRVNYDYPPRRDPPVVCVVQVVDPVSSNVSSLSNQLSHQEYEYRDDDPSLVVSCVSCCVPPLRHYDYDSSNVSSVCVVPVCNVVVDPDFQPDWDDDQKDKDWDPDFDKKWWDFPDPPPCSVPDTDIDGDDDPDDTDIDIDGGDTGSTRDPPD

InterPro domains:
  IPR003245 Phytocyanin domain [PF02298] (193-228)
  IPR008972 Cupredoxin [G3DSA:2.60.40.420] (133-236)
  IPR008972 Cupredoxin [SSF49503] (193-229)
  IPR019378 GDP-fucose protein O-fucosyltransferase [PF10250] (1-164)

pLDDT: mean 72.19, std 23.46, range [25.83, 98.75]

Radius of gyration: 20.32 Å; chains: 1; bounding box: 46×52×47 Å